Protein 3MC9 (pdb70)

Solvent-accessible surface area: 17184 Å² total; per-residue (Å²): 175,51,42,158,37,88,0,35,66,11,31,2,107,36,92,71,63,161,28,48,92,126,15,56,72,54,0,94,108,53,19,176,5,84,71,40,146,69,3,22,47,40,31,2,57,95,3,16,84,35,0,76,46,16,1,46,0,60,53,6,20,8,45,6,54,61,14,126,142,8,4,79,0,22,0,39,0,46,23,8,33,85,0,56,87,2,75,36,69,34,44,179,152,40,67,8,82,166,44,2,8,42,105,23,0,138,88,35,56,62,128,57,1,12,56,159,72,1,84,118,5,9,136,100,1,23,105,65,2,43,77,95,36,44,24,9,1,16,32,26,64,78,38,84,53,49,177,119,0,41,0,23,0,66,3,10,12,14,82,71,123,178,35,43,150,28,82,0,41,61,14,44,16,106,35,97,72,60,161,23,69,101,126,18,66,73,49,0,94,100,50,14,187,3,88,77,46,155,68,3,18,29,47,50,0,60,105,2,12,81,36,0,79,44,12,1,45,0,52,68,8,50,3,38,4,56,33,20,124,152,7,0,90,0,10,0,28,0,35,24,12,39,86,2,54,90,3,82,38,80,17,13,23,88,88,136,64,111,52,55,16,83,191,54,6,14,42,99,24,0,130,86,31,57,58,122,55,2,12,64,152,68,1,82,122,7,7,87,72,2,23,110,66,2,56,96,91,60,45,31,10,3,16,30,17,64,78,36,124,49,40,173,110,1,31,0,29,0,66,2,8,2,12,41,97,138

Sequence (326 aa):
TEPRVLVSEVLVRPQSGQLTPELETQVYNVIRTQPGRTTTRSQLQEDINAIFGTGFFSNVQASPEDTPLGVRVSFIVQPNPVLSKVEIQANPPSVLPQATADEIFRAQYGKILNLRDLQEGIKELTKRYQDQGYVLANVVGAPQVSENGVVTLQVAEGVVETEPRVLVSEVLVRPQSGQLTPELETQVYNVIRTQPGRTTTRSQLQEDINAIFGTGFFSNVQASPEDTPLGVRVSFIVQPNPVLSKVEIQANPGTNVPSVLPQATADEIFRAQYGKILNLRDLQEGIKELTKRYQDQGYVLANVVGAPQVSENGVVTLQVAEGVVE

Radius of gyration: 22.46 Å; Cα contacts (8 Å, |Δi|>4): 647; chains: 2; bounding box: 63×46×50 Å

Organism: Nostoc sp. (strain PCC 7120 / SAG 25.82 / UTEX 2576) (NCBI:txid103690)

Foldseek 3Di:
DFDKWAAAAEAEAEPDDHDDPVLVVQLVVFQPDDHGHIDGPVSQVNSQVRSVVQQFFPDWDWDWDQDPRIIYIYIYTHGAAAAAFEAEDAPCDDPDDRCLRCVLCVVSHPGRGGVVSVVVSVVVVQVVLVVVPQNPKDFDDDWDADNVNYTYTYMNRDDDD/DFDWWAAAAEAEAEPDDHDDPVLVVLLVVFQPDDHPGTAGPVSQVNSQVSSVVQQFFDDWDWDWDQDPRTIYIYIYTHGADAAAFEAEDEDPPDDPDDPDPPCLRCVLCVVSHRGGGGVVSVVVSVVVVQVRLVVVVQNPKDFDDDFDADNVNYTYTYIHRDDDD

InterPro domains:
  IPR000184 Bacterial surface antigen (D15) [PF01103] (493-833)
  IPR010827 POTRA domain, BamA/TamA-like [PF07244] (242-295)
  IPR010827 POTRA domain, BamA/TamA-like [PF07244] (405-466)
  IPR013686 Polypeptide-transport-associated, ShlB-type [PF08479] (315-378)
  IPR039910 Surface antigen D15-like [PTHR12815] (211-831)

CATH classification: 3.10.20.310 (+1 more: 3.10.20.310)

Nearest PDB structures (foldseek):
  3mc9-assembly3_A  TM=1.006E+00  e=7.873E-35  Nostoc sp. PCC 7120 = FACHB-418
  3mc9-assembly3_B  TM=9.901E-01  e=1.177E-32  Nostoc sp. PCC 7120 = FACHB-418
  3mc8-assembly1_A  TM=9.646E-01  e=6.665E-30  Nostoc sp. PCC 7120 = FACHB-418
  2x8x-assembly1_X  TM=8.377E-01  e=9.793E-21  Thermosynechococcus vestitus
  7tt1-assembly1_A  TM=5.287E-01  e=9.865E-06  Escherichia coli

Secondary structure (DSSP, 8-state):
----EEEEEEEEEESSS---HHHHHHHHHH----TTSEE-HHHHHHHHHHHHHTS-EEEEEEEEEEETTEEEEEEEEEEPPB--EEEEE-----SS-TTHHHHHHGGGTTSB--HHHHHHHHHHHHHHHHHTT-TT-EE-SS-EE-TTSEEEEEEE--EE-/-PPPEEEEEEEEEESSS---HHHHHHHHHH----TTSEE-HHHHHHHHHHHHHTS-EEEEEEEEEEETTEEEEEEEEEEPPBP-EEEEEESTTS----SS-TTHHHHHHGGGTTSB--HHHHHHHHHHHHHHHHHTT-TT-EE-SSPEE-TTSEEEEEEE--EE-

B-factor: mean 42.71, std 10.2, range [16.04, 80.96]

Structure (mmCIF, N/CA/C/O backbone):
data_3MC9
#
_entry.id   3MC9
#
_cell.length_a   108.366
_cell.length_b   108.366
_cell.length_c   60.238
_cell.angle_alpha   90.00
_cell.angle_beta   90.00
_cell.angle_gamma   120.00
#
_symmetry.space_group_name_H-M   'P 63'
#
loop_
_entity.id
_entity.type
_entity.pdbx_description
1 polymer 'Alr2269 protein'
2 water water
#
loop_
_atom_site.group_PDB
_atom_site.id
_atom_site.type_symbol
_atom_site.label_atom_id
_atom_site.label_alt_id
_atom_site.label_comp_id
_atom_site.label_asym_id
_atom_site.label_entity_id
_atom_site.label_seq_id
_atom_site.pdbx_PDB_ins_code
_atom_site.Cartn_x
_atom_site.Cartn_y
_atom_site.Cartn_z
_atom_site.occupancy
_atom_site.B_iso_or_equiv
_atom_site.auth_seq_id
_atom_site.auth_comp_id
_atom_site.auth_asym_id
_atom_site.auth_atom_id
_atom_site.pdbx_PDB_model_num
ATOM 1 N N . THR A 1 58 ? 42.970 27.464 11.177 1.00 62.02 217 THR A N 1
ATOM 2 C CA . THR A 1 58 ? 42.640 26.734 9.917 1.00 60.19 217 THR A CA 1
ATOM 3 C C . THR A 1 58 ? 43.852 25.938 9.398 1.00 57.92 217 THR A C 1
ATOM 4 O O . THR A 1 58 ? 44.925 25.954 10.008 1.00 58.65 217 THR A O 1
ATOM 8 N N . GLU A 1 59 ? 43.672 25.243 8.275 1.00 55.44 218 GLU A N 1
ATOM 9 C CA . GLU A 1 59 ? 44.686 24.308 7.758 1.00 53.06 218 GLU A CA 1
ATOM 10 C C . GLU A 1 59 ? 45.971 24.979 7.251 1.00 50.78 218 GLU A C 1
ATOM 11 O O . GLU A 1 59 ? 45.902 25.883 6.423 1.00 50.15 218 GLU A O 1
ATOM 17 N N . PRO A 1 60 ? 47.148 24.499 7.690 1.00 49.18 219 PRO A N 1
ATOM 18 C CA . PRO A 1 60 ? 48.365 25.106 7.146 1.00 47.74 219 PRO A CA 1
ATOM 19 C C . PRO A 1 60 ? 48.534 24.874 5.648 1.00 45.43 219 PRO A C 1
ATOM 20 O O . PRO A 1 60 ? 48.061 23.870 5.097 1.00 44.24 219 PRO A O 1
ATOM 24 N N . ARG A 1 61 ? 49.221 25.807 5.012 1.00 44.32 220 ARG A N 1
ATOM 25 C CA . ARG A 1 61 ? 49.455 25.772 3.582 1.00 42.88 220 ARG A CA 1
ATOM 26 C C . ARG A 1 61 ? 50.916 25.715 3.288 1.00 41.37 220 ARG A C 1
ATOM 27 O O . ARG A 1 61 ? 51.696 26.283 4.023 1.00 42.50 220 ARG A O 1
ATOM 35 N N . VAL A 1 62 ? 51.257 25.075 2.178 1.00 39.04 221 VAL A N 1
ATOM 36 C CA . VAL A 1 62 ? 52.612 25.021 1.695 1.00 37.84 221 VAL A CA 1
ATOM 37 C C . VAL A 1 62 ? 52.558 25.349 0.232 1.00 3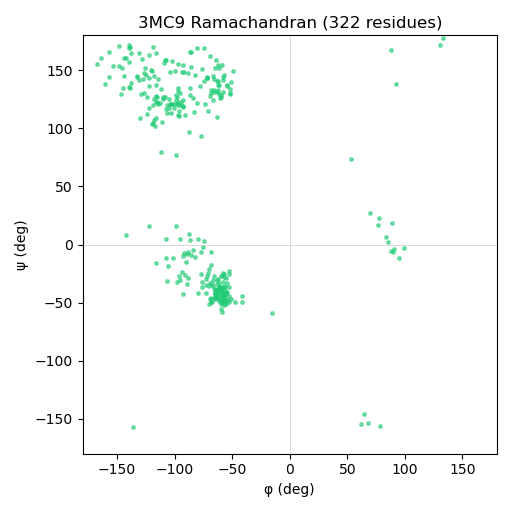5.98 221 VAL A C 1
ATOM 38 O O . VAL A 1 62 ? 51.625 24.956 -0.469 1.00 34.41 221 VAL A O 1
ATOM 42 N N . LEU A 1 63 ? 53.579 26.043 -0.240 1.00 35.09 222 LEU A N 1
ATOM 43 C CA . LEU A 1 63 ? 53.662 26.362 -1.649 1.00 34.71 222 LEU A CA 1
ATOM 44 C C . LEU A 1 63 ? 53.989 25.086 -2.374 1.00 33.89 222 LEU A C 1
ATOM 45 O O . LEU A 1 63 ? 54.715 24.241 -1.849 1.00 33.78 222 LEU A O 1
ATOM 50 N N . VAL A 1 64 ? 53.425 24.915 -3.561 1.00 33.39 223 VAL A N 1
ATOM 51 C CA . VAL A 1 64 ? 53.678 23.716 -4.334 1.00 32.43 223 VAL A CA 1
ATOM 52 C C . VAL A 1 64 ? 54.625 24.125 -5.443 1.00 33.42 223 VAL A C 1
ATOM 53 O O . VAL A 1 64 ? 54.330 25.068 -6.174 1.00 33.05 223 VAL A O 1
ATOM 57 N N . SER A 1 65 ? 55.767 23.437 -5.551 1.00 34.00 224 SER A N 1
ATOM 58 C CA . SER A 1 65 ? 56.742 23.735 -6.622 1.00 34.97 224 SER A CA 1
ATOM 59 C C . SER A 1 65 ? 56.495 22.970 -7.916 1.00 35.53 224 SER A C 1
ATOM 60 O O . SER A 1 65 ? 56.876 23.439 -9.000 1.00 35.35 224 SER A O 1
ATOM 63 N N . GLU A 1 66 ? 55.899 21.786 -7.795 1.00 35.57 225 GLU A N 1
ATOM 64 C CA . GLU A 1 66 ? 55.790 20.848 -8.921 1.00 36.57 225 GLU A CA 1
ATOM 65 C C . GLU A 1 66 ? 54.687 19.820 -8.690 1.00 35.46 225 GLU A C 1
ATOM 66 O O . GLU A 1 66 ? 54.511 19.331 -7.582 1.00 34.07 225 GLU A O 1
ATOM 72 N N . VAL A 1 67 ? 53.923 19.537 -9.741 1.00 35.83 226 VAL A N 1
ATOM 73 C CA . VAL A 1 67 ? 52.932 18.466 -9.707 1.00 35.86 226 VAL A CA 1
ATOM 74 C C . VAL A 1 67 ? 53.316 17.445 -10.742 1.00 37.24 226 VAL A C 1
ATOM 75 O O . VAL A 1 67 ? 53.510 17.782 -11.908 1.00 38.31 226 VAL A O 1
ATOM 79 N N . LEU A 1 68 ? 53.458 16.203 -10.305 1.00 38.40 227 LEU A N 1
ATOM 80 C CA . LEU A 1 68 ? 53.753 15.095 -11.206 1.00 40.21 227 LEU A CA 1
ATOM 81 C C . LEU A 1 68 ? 52.563 14.131 -11.148 1.00 40.36 227 LEU A C 1
ATOM 82 O O . LEU A 1 68 ? 52.008 13.870 -10.074 1.00 39.72 227 LEU A O 1
ATOM 87 N N . VAL A 1 69 ? 52.146 13.638 -12.307 1.00 41.50 228 VAL A N 1
ATOM 88 C CA . VAL A 1 69 ? 51.103 12.617 -12.381 1.00 42.03 228 VAL A CA 1
ATOM 89 C C . VAL A 1 69 ? 51.783 11.365 -12.891 1.00 43.67 228 VAL A C 1
ATOM 90 O O . VAL A 1 69 ? 52.374 11.400 -13.960 1.00 44.63 228 VAL A O 1
ATOM 94 N N . ARG A 1 70 ? 51.728 10.277 -12.125 1.00 45.03 229 ARG A N 1
ATOM 95 C CA . ARG A 1 70 ? 52.500 9.069 -12.445 1.00 47.12 229 ARG A CA 1
ATOM 96 C C . ARG A 1 70 ? 51.653 7.801 -12.358 1.00 47.42 229 ARG A C 1
ATOM 97 O O . ARG A 1 70 ? 50.799 7.699 -11.492 1.00 46.22 229 ARG A O 1
ATOM 105 N N . PRO A 1 71 ? 51.921 6.817 -13.238 1.00 49.05 230 PRO A N 1
ATOM 106 C CA . PRO A 1 71 ? 51.288 5.517 -13.095 1.00 50.04 230 PRO A CA 1
ATOM 107 C C . PRO A 1 71 ? 51.893 4.801 -11.901 1.00 50.48 230 PRO A C 1
ATOM 108 O O . PRO A 1 71 ? 53.080 4.935 -11.648 1.00 51.59 230 PRO A O 1
ATOM 112 N N . GLN A 1 72 ? 51.087 4.064 -11.163 1.00 50.68 231 GLN A N 1
ATOM 113 C CA . GLN A 1 72 ? 51.606 3.224 -10.093 1.00 51.78 231 GLN A CA 1
ATOM 114 C C . GLN A 1 72 ? 52.407 2.047 -10.670 1.00 53.23 231 GLN A C 1
ATOM 115 O O . GLN A 1 72 ? 53.374 1.593 -10.065 1.00 53.84 231 GLN A O 1
ATOM 121 N N . SER A 1 73 ? 51.977 1.561 -11.834 1.00 53.49 232 SER A N 1
ATOM 122 C CA . SER A 1 73 ? 52.710 0.560 -12.605 1.00 54.97 232 SER A CA 1
ATOM 123 C C . SER A 1 73 ? 52.278 0.648 -14.069 1.00 55.24 232 SER A C 1
ATOM 124 O O . SER A 1 73 ? 51.255 1.269 -14.390 1.00 54.01 232 SER A O 1
ATOM 127 N N . GLY A 1 74 ? 53.046 0.019 -14.949 1.00 56.73 233 GLY A N 1
ATOM 128 C CA . GLY A 1 74 ? 52.825 0.145 -16.383 1.00 57.58 233 GLY A CA 1
ATOM 129 C C . GLY A 1 74 ? 53.149 1.552 -16.861 1.00 57.35 233 GLY A C 1
ATOM 130 O O . GLY A 1 74 ? 53.972 2.249 -16.262 1.00 56.64 233 GLY A O 1
ATOM 131 N N . GLN A 1 75 ? 52.511 1.956 -17.955 1.00 57.86 234 GLN A N 1
ATOM 132 C CA . GLN A 1 75 ? 52.631 3.314 -18.472 1.00 58.19 234 GLN A CA 1
ATOM 133 C C . GLN A 1 75 ? 51.352 4.080 -18.256 1.00 56.71 234 GLN A C 1
ATOM 134 O O . GLN A 1 75 ? 50.278 3.497 -18.154 1.00 56.20 234 GLN A O 1
ATOM 140 N N . LEU A 1 76 ? 51.483 5.398 -18.211 1.00 56.35 235 LEU A N 1
ATOM 141 C CA . LEU A 1 76 ? 50.337 6.276 -18.152 1.00 55.43 235 LEU A CA 1
ATOM 142 C C . LEU A 1 76 ? 50.154 6.905 -19.519 1.00 56.47 235 LEU A C 1
ATOM 143 O O . LEU A 1 76 ? 51.030 7.615 -20.011 1.00 57.11 235 LEU A O 1
ATOM 148 N N . THR A 1 77 ? 49.018 6.616 -20.133 1.00 56.62 236 THR A N 1
ATOM 149 C CA . THR A 1 77 ? 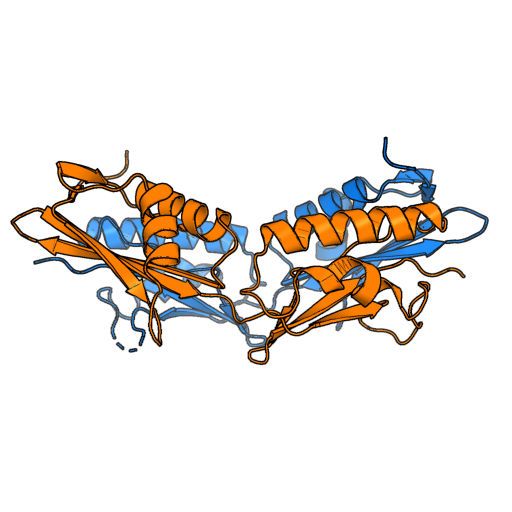48.621 7.271 -21.369 1.00 57.67 236 THR A CA 1
ATOM 150 C C . THR A 1 77 ? 48.552 8.793 -21.158 1.00 56.73 236 THR A C 1
ATOM 151 O O . THR A 1 77 ? 48.194 9.257 -20.079 1.00 55.21 236 THR A O 1
ATOM 155 N N . PRO A 1 78 ? 48.929 9.574 -22.178 1.00 57.86 237 PRO A N 1
ATOM 156 C CA . PRO A 1 78 ? 48.768 11.028 -22.079 1.00 57.32 237 PRO A CA 1
ATOM 157 C C . PRO A 1 78 ? 47.308 11.457 -21.936 1.00 56.28 237 PRO A C 1
ATOM 158 O O . PRO A 1 78 ? 47.032 12.492 -21.322 1.00 55.22 237 PRO A O 1
ATOM 162 N N . GLU A 1 79 ? 46.394 10.670 -22.499 1.00 56.15 238 GLU A N 1
ATOM 163 C CA . GLU A 1 79 ? 44.969 10.939 -22.371 1.00 55.67 238 GLU A CA 1
ATOM 164 C C . GLU A 1 79 ? 44.525 10.791 -20.913 1.00 53.50 238 GLU A C 1
ATOM 165 O O . GLU A 1 79 ? 43.704 11.576 -20.435 1.00 52.80 238 GLU A O 1
ATOM 171 N N . LEU A 1 80 ? 45.072 9.803 -20.206 1.00 52.12 239 LEU A N 1
ATOM 172 C CA . LEU A 1 80 ? 44.721 9.612 -18.795 1.00 50.54 239 LEU A CA 1
ATOM 173 C C . LEU A 1 80 ? 45.401 10.646 -17.895 1.00 49.80 239 LEU A C 1
ATOM 174 O O . LEU A 1 80 ? 44.809 11.116 -16.915 1.00 48.54 239 LEU A O 1
ATOM 179 N N . GLU A 1 81 ? 46.639 11.003 -18.228 1.00 49.85 240 GLU A N 1
ATOM 180 C CA . GLU A 1 81 ? 47.352 12.050 -17.500 1.00 49.32 240 GLU A CA 1
ATOM 181 C C . GLU A 1 81 ? 46.552 13.364 -17.543 1.00 48.56 240 GLU A C 1
ATOM 182 O O . GLU A 1 81 ? 46.396 14.060 -16.532 1.00 47.55 240 GLU A O 1
ATOM 188 N N . THR A 1 82 ? 46.048 13.677 -18.731 1.00 48.60 241 THR A N 1
ATOM 189 C CA . THR A 1 82 ? 45.208 14.843 -18.955 1.00 48.53 241 THR A CA 1
ATOM 190 C C . THR A 1 82 ? 43.953 14.802 -18.096 1.00 47.21 241 THR A C 1
ATOM 191 O O . THR A 1 82 ? 43.530 15.821 -17.561 1.00 46.95 241 THR A O 1
ATOM 195 N N . GLN A 1 83 ? 43.355 13.624 -17.985 1.00 46.69 242 GLN A N 1
ATOM 196 C CA . GLN A 1 83 ? 42.183 13.424 -17.125 1.00 45.74 242 GLN A CA 1
ATOM 197 C C . GLN A 1 83 ? 42.489 13.862 -15.701 1.00 44.00 242 GLN A C 1
ATOM 198 O O . GLN A 1 83 ? 41.698 14.559 -15.085 1.00 44.50 242 GLN A O 1
ATOM 204 N N . VAL A 1 84 ? 43.632 13.427 -15.180 1.00 42.58 243 VAL A N 1
ATOM 205 C CA . VAL A 1 84 ? 44.069 13.832 -13.839 1.00 41.20 243 VAL A CA 1
ATOM 206 C C . VAL A 1 84 ? 44.238 15.360 -13.751 1.00 40.93 243 VAL A C 1
ATOM 207 O O . VAL A 1 84 ? 43.671 16.000 -12.858 1.00 40.78 243 VAL A O 1
ATOM 211 N N . TYR A 1 85 ? 44.977 15.944 -14.692 1.00 41.17 244 TYR A N 1
ATOM 212 C CA . TYR A 1 85 ? 45.263 17.391 -14.658 1.00 41.02 244 TYR A CA 1
ATOM 213 C C . TYR A 1 85 ? 43.978 18.217 -14.738 1.00 40.94 244 TYR A C 1
ATOM 214 O O . TYR A 1 85 ? 43.858 19.232 -14.066 1.00 40.35 244 TYR A O 1
ATOM 223 N N . ASN A 1 86 ? 43.007 17.738 -15.518 1.00 41.08 245 ASN A N 1
ATOM 224 C CA . ASN A 1 86 ? 41.691 18.375 -15.632 1.00 41.13 245 ASN A CA 1
ATOM 225 C C . ASN A 1 86 ? 40.896 18.558 -14.335 1.00 39.83 245 ASN A C 1
ATOM 226 O O . ASN A 1 86 ? 40.051 19.439 -14.264 1.00 40.04 245 ASN A O 1
ATOM 231 N N . VAL A 1 87 ? 41.106 17.709 -13.337 1.00 38.30 246 VAL A N 1
ATOM 232 C CA . VAL A 1 87 ?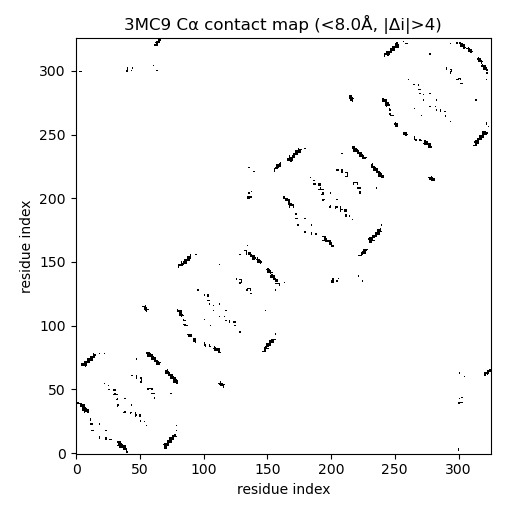 40.219 17.719 -12.163 1.00 37.39 246 VAL A CA 1
ATOM 233 C C . VAL A 1 87 ? 40.880 18.108 -10.848 1.00 36.66 246 VAL A C 1
ATOM 234 O O . VAL A 1 87 ? 40.181 18.410 -9.873 1.00 37.02 246 VAL A O 1
ATOM 238 N N . ILE A 1 88 ? 42.215 18.090 -10.807 1.00 35.33 247 ILE A N 1
ATOM 239 C CA . ILE A 1 88 ? 42.938 18.517 -9.619 1.00 34.30 247 ILE A CA 1
ATOM 240 C C . ILE A 1 88 ? 43.061 20.035 -9.610 1.00 35.22 247 ILE A C 1
ATOM 241 O O . ILE A 1 88 ? 43.129 20.673 -10.662 1.00 35.54 247 ILE A O 1
ATOM 246 N N . ARG A 1 89 ? 43.033 20.622 -8.423 1.00 35.74 248 ARG A N 1
ATOM 247 C CA . ARG A 1 89 ? 43.299 22.044 -8.274 1.00 36.90 248 ARG A CA 1
ATOM 248 C C . ARG A 1 89 ? 44.742 22.280 -7.865 1.00 35.90 248 ARG A C 1
ATOM 249 O O . ARG A 1 89 ? 45.307 23.307 -8.192 1.00 36.06 248 ARG A O 1
ATOM 257 N N . THR A 1 90 ? 45.331 21.361 -7.105 1.00 34.78 249 THR A N 1
ATOM 258 C CA . THR A 1 90 ? 46.732 21.520 -6.703 1.00 34.28 249 THR A CA 1
ATOM 259 C C . THR A 1 90 ? 47.612 21.781 -7.933 1.00 34.88 249 THR A C 1
ATOM 260 O O . THR A 1 90 ? 47.505 21.102 -8.958 1.00 34.26 249 THR A O 1
ATOM 264 N N . GLN A 1 91 ? 48.451 22.809 -7.858 1.00 35.82 250 GLN A N 1
ATOM 265 C CA . GLN A 1 91 ? 49.183 23.239 -9.051 1.00 36.63 250 GLN A CA 1
ATOM 266 C C . GLN A 1 91 ? 50.479 23.929 -8.670 1.00 36.73 250 GLN A C 1
ATOM 267 O O . GLN A 1 91 ? 50.595 24.469 -7.567 1.00 35.48 250 GLN A O 1
ATOM 273 N N . PRO A 1 92 ? 51.474 23.884 -9.581 1.00 37.25 251 PRO A N 1
ATOM 274 C CA . PRO A 1 92 ? 52.749 24.511 -9.308 1.00 37.64 251 PRO A CA 1
ATOM 275 C C . PRO A 1 92 ? 52.558 26.009 -9.101 1.00 38.61 251 PRO A C 1
ATOM 276 O O . PRO A 1 92 ? 51.786 26.642 -9.823 1.00 39.43 251 PRO A O 1
ATOM 280 N N . GLY A 1 93 ? 53.231 26.563 -8.103 1.00 38.34 252 GLY A N 1
ATOM 281 C CA . GLY A 1 93 ? 53.190 28.008 -7.884 1.00 39.03 252 GLY A CA 1
ATOM 282 C C . GLY A 1 93 ? 51.910 28.511 -7.228 1.00 38.96 252 GLY A C 1
ATOM 283 O O . GLY A 1 93 ? 51.619 29.706 -7.288 1.00 39.49 252 GLY A O 1
ATOM 284 N N . ARG A 1 94 ? 51.146 27.599 -6.619 1.00 37.58 253 ARG A N 1
ATOM 285 C CA . ARG A 1 94 ? 50.058 27.952 -5.716 1.00 37.17 253 ARG A CA 1
ATOM 286 C C . ARG A 1 94 ? 50.245 27.114 -4.461 1.00 36.35 253 ARG A C 1
ATOM 287 O O . ARG A 1 94 ? 51.003 26.140 -4.472 1.00 36.10 253 ARG A O 1
ATOM 295 N N . THR A 1 95 ? 49.565 27.471 -3.380 1.00 35.55 254 THR A N 1
ATOM 296 C CA . THR A 1 95 ? 49.621 26.656 -2.182 1.00 34.33 254 THR A CA 1
ATOM 297 C C . THR A 1 95 ? 48.676 25.463 -2.299 1.00 34.06 254 THR A C 1
ATOM 298 O O . THR A 1 95 ? 47.864 25.353 -3.231 1.00 32.90 254 THR A O 1
ATOM 302 N N . THR A 1 96 ? 48.819 24.545 -1.354 1.00 33.72 255 THR A N 1
ATOM 303 C CA . THR A 1 96 ? 47.859 23.476 -1.206 1.00 33.49 255 THR A CA 1
ATOM 304 C C . THR A 1 96 ? 47.813 23.142 0.254 1.00 34.10 255 THR A C 1
ATOM 305 O O . THR A 1 96 ? 48.616 23.639 1.045 1.00 33.98 255 THR A O 1
ATOM 309 N N . THR A 1 97 ? 46.846 22.305 0.593 1.00 34.62 256 THR A N 1
ATOM 310 C CA . THR A 1 97 ? 46.582 21.915 1.960 1.00 35.53 256 THR A CA 1
ATOM 311 C C . THR A 1 97 ? 46.285 20.431 1.915 1.00 36.04 256 THR A C 1
ATOM 312 O O . THR A 1 97 ? 46.099 19.840 0.842 1.00 35.11 256 THR A O 1
ATOM 316 N N . ARG A 1 98 ? 46.223 19.861 3.102 1.00 37.29 257 ARG A N 1
ATOM 317 C CA . ARG A 1 98 ? 45.937 18.464 3.313 1.00 38.74 257 ARG A CA 1
ATOM 318 C C . ARG A 1 98 ? 44.596 18.099 2.677 1.00 38.06 257 ARG A C 1
ATOM 319 O O . ARG A 1 98 ? 44.504 17.165 1.871 1.00 37.48 257 ARG A O 1
ATOM 327 N N . SER A 1 99 ? 43.576 18.872 3.020 1.00 37.82 258 SER A N 1
ATOM 328 C CA . SER A 1 99 ? 42.233 18.649 2.528 1.00 38.01 258 SER A CA 1
ATOM 329 C C . SER A 1 99 ? 42.136 18.832 1.033 1.00 36.51 258 SER A C 1
ATOM 330 O O . SER A 1 99 ? 41.414 18.093 0.361 1.00 35.50 258 SER A O 1
ATOM 333 N N . GLN A 1 100 ? 42.839 19.831 0.512 1.00 35.73 259 GLN A N 1
ATOM 334 C CA . GLN A 1 100 ? 42.810 20.076 -0.909 1.00 35.08 259 GLN A CA 1
ATOM 335 C C . GLN A 1 100 ? 43.395 18.877 -1.639 1.00 34.67 259 GLN A C 1
ATOM 336 O O . GLN A 1 100 ? 42.893 18.490 -2.684 1.00 34.29 259 GLN A O 1
ATOM 342 N N . LEU A 1 101 ? 44.458 18.292 -1.084 1.00 34.76 260 LEU A N 1
ATOM 343 C CA . LEU A 1 101 ? 45.009 17.061 -1.633 1.00 34.51 260 LEU A CA 1
ATOM 344 C C . LEU A 1 101 ? 43.967 15.935 -1.576 1.00 34.65 260 LEU A C 1
ATOM 345 O O . LEU A 1 101 ? 43.751 15.249 -2.574 1.00 33.90 260 LEU A O 1
ATOM 350 N N . GLN A 1 102 ? 43.322 15.736 -0.435 1.00 35.02 261 GLN A N 1
ATOM 351 C CA . GLN A 1 102 ? 42.312 14.690 -0.376 1.00 36.13 261 GLN A CA 1
ATOM 352 C C . GLN A 1 102 ? 41.220 14.915 -1.433 1.00 36.05 261 GLN A C 1
ATOM 353 O O . GLN A 1 102 ? 40.852 14.006 -2.153 1.00 36.44 261 GLN A O 1
ATOM 359 N N . GLU A 1 103 ? 40.720 16.138 -1.509 1.00 36.06 262 GLU A N 1
ATOM 360 C CA . GLU A 1 103 ? 39.708 16.525 -2.480 1.00 36.36 262 GLU A CA 1
ATOM 361 C C . GLU A 1 103 ? 40.161 16.285 -3.941 1.00 35.13 262 GLU A C 1
ATOM 362 O O . GLU A 1 103 ? 39.365 15.868 -4.789 1.00 35.07 262 GLU A O 1
ATOM 368 N N . ASP A 1 104 ? 41.432 16.544 -4.233 1.00 34.07 263 ASP A N 1
ATOM 369 C CA . ASP A 1 104 ? 41.978 16.252 -5.555 1.00 33.69 263 ASP A CA 1
ATOM 370 C C . ASP A 1 104 ? 41.978 14.725 -5.823 1.00 33.45 263 ASP A C 1
ATOM 371 O O . ASP A 1 104 ? 41.662 14.283 -6.933 1.00 33.11 263 ASP A O 1
AT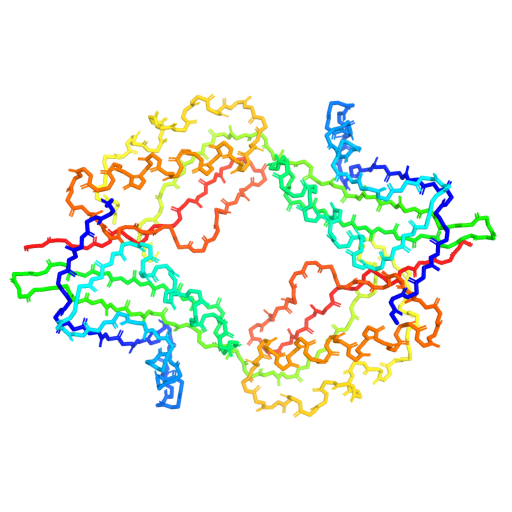OM 376 N N . ILE A 1 105 ? 42.382 13.945 -4.816 1.00 32.92 264 ILE A N 1
ATOM 377 C CA . ILE A 1 105 ? 42.332 12.487 -4.884 1.00 33.09 264 ILE A CA 1
ATOM 378 C C . ILE A 1 105 ? 40.896 12.014 -5.212 1.00 33.26 264 ILE A C 1
ATOM 379 O O . ILE A 1 105 ? 40.715 11.250 -6.169 1.00 33.17 264 ILE A O 1
ATOM 384 N N . ASN A 1 106 ? 39.904 12.505 -4.459 1.00 33.02 265 ASN A N 1
ATOM 385 C CA . ASN A 1 106 ? 38.475 12.202 -4.709 1.00 33.66 265 ASN A CA 1
ATOM 386 C C . ASN A 1 106 ? 38.023 12.549 -6.127 1.00 33.25 265 ASN A C 1
ATOM 387 O O . ASN A 1 106 ? 37.282 11.797 -6.751 1.00 33.57 265 ASN A O 1
ATOM 392 N N . ALA A 1 107 ? 38.492 13.681 -6.629 1.00 32.87 266 ALA A N 1
ATOM 393 C CA . ALA A 1 107 ? 38.138 14.125 -7.974 1.00 32.89 266 ALA A CA 1
ATOM 394 C C . ALA A 1 107 ? 38.794 13.226 -9.020 1.00 32.44 266 ALA A C 1
ATOM 395 O O . ALA A 1 107 ? 38.200 12.925 -10.038 1.00 32.96 266 ALA A O 1
ATOM 397 N N . ILE A 1 108 ? 39.995 12.751 -8.757 1.00 32.66 267 ILE A N 1
ATOM 398 C CA . ILE A 1 108 ? 40.623 11.807 -9.676 1.00 33.33 267 ILE A CA 1
ATOM 399 C C . ILE A 1 108 ? 39.786 10.507 -9.738 1.00 34.17 267 ILE A C 1
ATOM 400 O O . ILE A 1 108 ? 39.496 9.991 -10.826 1.00 35.01 267 ILE A O 1
ATOM 405 N N . PHE A 1 109 ? 39.374 10.000 -8.582 1.00 34.29 268 PHE A N 1
ATOM 406 C CA . PHE A 1 109 ? 38.529 8.816 -8.545 1.00 35.27 268 PHE A CA 1
ATOM 407 C C . PHE A 1 109 ? 37.234 9.093 -9.280 1.00 35.09 268 PHE A C 1
ATOM 408 O O . PHE A 1 109 ? 36.726 8.225 -9.992 1.00 34.86 268 PHE A O 1
ATOM 416 N N . GLY A 1 110 ? 36.715 10.309 -9.081 1.00 34.68 269 GLY A N 1
ATOM 417 C CA . GLY A 1 110 ? 35.473 10.757 -9.684 1.00 34.98 269 GLY A CA 1
ATOM 418 C C . GLY A 1 110 ? 35.448 10.617 -11.184 1.00 34.96 269 GLY A C 1
ATOM 419 O O . GLY A 1 110 ? 34.415 10.353 -11.745 1.00 35.79 269 GLY A O 1
ATOM 420 N N . THR A 1 111 ? 36.587 10.786 -11.843 1.00 35.07 270 THR A N 1
ATOM 421 C CA . THR A 1 111 ? 36.651 10.567 -13.289 1.00 35.60 270 THR A CA 1
ATOM 422 C C . THR A 1 111 ? 36.250 9.135 -13.668 1.00 36.35 270 THR A C 1
ATOM 423 O O . THR A 1 111 ? 35.824 8.897 -14.782 1.00 37.04 270 THR A O 1
ATOM 427 N N . GLY A 1 112 ? 36.432 8.188 -12.750 1.00 36.14 271 GLY A N 1
ATOM 428 C CA . GLY A 1 112 ? 36.022 6.814 -12.987 1.00 37.34 271 GLY A CA 1
ATOM 429 C C . GLY A 1 112 ? 37.039 5.912 -13.666 1.00 37.58 271 GLY A C 1
ATOM 430 O O . GLY A 1 112 ? 36.793 4.719 -13.792 1.00 37.75 271 GLY A O 1
ATOM 431 N N . PHE A 1 113 ? 38.176 6.452 -14.105 1.00 37.19 272 PHE A N 1
ATOM 432 C CA . PHE A 1 113 ? 39.136 5.631 -14.848 1.00 37.81 272 PHE A CA 1
ATOM 433 C C . PHE A 1 113 ? 40.162 4.877 -13.991 1.00 38.31 272 PHE A C 1
ATOM 434 O O . PHE A 1 113 ? 40.905 4.052 -14.533 1.00 39.75 272 PHE A O 1
ATOM 442 N N . PHE A 1 114 ? 40.197 5.113 -12.679 1.00 38.16 273 PHE A N 1
ATOM 443 C CA . PHE A 1 114 ? 41.273 4.569 -11.834 1.00 38.52 273 PHE A CA 1
ATOM 444 C C . PHE A 1 114 ? 40.813 3.703 -10.690 1.00 38.99 273 PHE A C 1
ATOM 445 O O . PHE A 1 114 ? 39.801 3.993 -10.060 1.00 38.86 273 PHE A O 1
ATOM 453 N N . SER A 1 115 ? 41.590 2.660 -10.397 1.00 40.18 274 SER A N 1
ATOM 454 C CA . SER A 1 115 ? 41.300 1.753 -9.288 1.00 41.47 274 SER A CA 1
ATOM 455 C C . SER A 1 115 ? 41.988 2.219 -7.996 1.00 41.99 274 SER A C 1
ATOM 456 O O . SER A 1 115 ? 41.526 1.930 -6.894 1.00 42.17 274 SER A O 1
ATOM 459 N N . ASN A 1 116 ? 43.092 2.947 -8.135 1.00 42.45 275 ASN A N 1
ATOM 460 C CA . ASN A 1 116 ? 43.787 3.505 -6.977 1.00 43.01 275 ASN A CA 1
ATOM 461 C C . ASN A 1 116 ? 44.377 4.875 -7.291 1.00 41.88 275 ASN A C 1
ATOM 462 O O . ASN A 1 116 ? 44.820 5.133 -8.409 1.00 41.79 275 ASN A O 1
ATOM 467 N N . VAL A 1 117 ? 44.359 5.741 -6.283 1.00 41.50 276 VAL A N 1
ATOM 468 C CA . VAL A 1 117 ? 44.856 7.098 -6.374 1.00 40.58 276 VAL A CA 1
ATOM 469 C C . VAL A 1 117 ? 45.441 7.506 -5.025 1.00 41.27 276 VAL A C 1
ATOM 470 O O . VAL A 1 117 ? 44.799 7.330 -3.986 1.00 41.10 276 VAL A O 1
ATOM 474 N N . GLN A 1 118 ? 46.659 8.035 -5.040 1.00 41.31 277 GLN A N 1
ATOM 475 C CA . GLN A 1 118 ? 47.219 8.648 -3.848 1.00 42.10 277 GLN A CA 1
ATOM 476 C C . GLN A 1 118 ? 48.036 9.885 -4.187 1.00 40.96 277 GLN A C 1
ATOM 477 O O . GLN A 1 118 ? 48.470 10.062 -5.321 1.00 40.74 277 GLN A O 1
ATOM 483 N N . ALA A 1 119 ? 48.236 10.725 -3.182 1.00 40.83 278 ALA A N 1
ATOM 484 C CA . ALA A 1 119 ? 49.109 11.882 -3.282 1.00 40.66 278 ALA A CA 1
ATOM 485 C C . ALA A 1 119 ? 50.344 11.631 -2.428 1.00 41.47 278 ALA A C 1
ATOM 486 O O . ALA A 1 119 ? 50.240 11.302 -1.229 1.00 42.17 278 ALA A O 1
ATOM 488 N N . SER A 1 120 ? 51.507 11.782 -3.057 1.00 40.93 279 SER A N 1
ATOM 489 C CA . SER A 1 120 ? 52.794 11.655 -2.387 1.00 41.48 279 SER A CA 1
ATOM 490 C C . SER A 1 120 ? 53.531 13.021 -2.437 1.00 40.76 279 SER A C 1
ATOM 491 O O . SER A 1 120 ? 53.945 13.452 -3.506 1.00 40.26 279 SER A O 1
ATOM 494 N N . PRO A 1 121 ? 53.653 13.716 -1.293 1.00 40.68 280 PRO A N 1
ATOM 495 C CA . PRO A 1 121 ? 54.346 15.012 -1.246 1.00 41.06 280 PRO A CA 1
ATOM 496 C C . PRO A 1 121 ? 55.820 14.964 -0.798 1.00 42.00 280 PRO A C 1
ATOM 497 O O . PRO A 1 121 ? 56.155 14.310 0.196 1.00 42.63 280 PRO A O 1
ATOM 501 N N . GLU A 1 122 ? 56.674 15.687 -1.524 1.00 41.87 281 GLU A N 1
ATOM 502 C CA . GLU A 1 122 ? 58.115 15.738 -1.228 1.00 42.91 281 GLU A CA 1
ATOM 503 C C . GLU A 1 122 ? 58.497 17.199 -1.034 1.00 41.98 281 GLU A C 1
ATOM 504 O O . GLU A 1 122 ? 58.426 18.015 -1.969 1.00 41.23 281 GLU A O 1
ATOM 510 N N . ASP A 1 123 ? 58.858 17.544 0.196 1.00 41.47 282 ASP A N 1
ATOM 511 C CA . ASP A 1 123 ? 59.209 18.916 0.513 1.00 41.24 282 ASP A CA 1
ATOM 512 C C . ASP A 1 123 ? 60.587 19.242 -0.058 1.00 40.33 282 ASP A C 1
ATOM 513 O O . ASP A 1 123 ? 61.506 18.402 -0.044 1.00 41.83 282 ASP A O 1
ATOM 518 N N . THR A 1 124 ? 60.723 20.449 -0.580 1.00 37.99 283 THR A N 1
ATOM 519 C CA . THR A 1 124 ? 62.022 20.980 -0.986 1.00 37.04 283 THR A CA 1
ATOM 520 C C . THR A 1 124 ? 62.110 22.447 -0.549 1.00 35.93 283 THR A C 1
ATOM 521 O O . THR A 1 124 ? 61.103 23.057 -0.246 1.00 34.85 283 THR A O 1
ATOM 525 N N . PRO A 1 125 ? 63.319 23.027 -0.537 1.00 36.03 284 PRO A N 1
ATOM 526 C CA . PRO A 1 125 ? 63.459 24.461 -0.266 1.00 35.91 284 PRO A CA 1
ATOM 527 C C . PRO A 1 125 ? 62.592 25.375 -1.144 1.00 35.26 284 PRO A C 1
ATOM 528 O O . PRO A 1 125 ? 62.269 26.489 -0.719 1.00 35.37 284 PRO A O 1
ATOM 532 N N . LEU A 1 126 ? 62.235 24.905 -2.341 1.00 34.84 285 LEU A N 1
ATOM 533 C CA . LEU A 1 126 ? 61.480 25.684 -3.324 1.00 35.18 285 LEU A CA 1
ATOM 534 C C . LEU A 1 126 ? 59.966 25.509 -3.243 1.00 34.56 285 LEU A C 1
ATOM 535 O O . LEU A 1 126 ? 59.229 26.216 -3.948 1.00 34.33 285 LEU A O 1
ATOM 540 N N . GLY A 1 127 ? 59.507 24.573 -2.411 1.00 33.79 286 GLY A N 1
ATOM 541 C CA . GLY A 1 127 ? 58.105 24.170 -2.401 1.00 33.16 286 GLY A CA 1
ATOM 542 C C . GLY A 1 127 ? 57.934 22.654 -2.468 1.00 33.47 286 GLY A C 1
ATOM 543 O O . GLY A 1 127 ? 58.898 21.900 -2.671 1.00 32.90 286 GLY A O 1
ATOM 544 N N . VAL A 1 128 ? 56.698 22.191 -2.300 1.00 33.53 287 VAL A N 1
ATOM 545 C CA . VAL A 1 128 ? 56.466 20.758 -2.291 1.00 33.34 287 VAL A CA 1
ATOM 546 C C . VAL A 1 128 ? 56.258 20.240 -3.712 1.00 33.55 287 VAL A C 1
ATOM 547 O O . VAL A 1 128 ? 55.532 20.858 -4.509 1.00 32.41 287 VAL A O 1
ATOM 551 N N . ARG A 1 129 ? 56.916 19.116 -4.017 1.00 34.26 288 ARG A N 1
ATOM 552 C CA . ARG A 1 129 ? 56.666 18.392 -5.246 1.00 35.59 288 ARG A CA 1
ATOM 553 C C . ARG A 1 129 ? 55.588 17.359 -4.955 1.00 34.94 288 ARG A C 1
ATOM 554 O O . ARG A 1 129 ? 55.804 16.424 -4.188 1.00 35.79 288 ARG A O 1
ATOM 562 N N . VAL A 1 130 ? 54.407 17.554 -5.527 1.00 34.54 289 VAL A N 1
ATOM 563 C CA . VAL A 1 130 ? 53.264 16.671 -5.234 1.00 33.72 289 VAL A CA 1
ATOM 564 C C . VAL A 1 130 ? 53.121 15.666 -6.369 1.00 34.02 289 VAL A C 1
ATOM 565 O O . VAL A 1 130 ? 52.912 16.047 -7.523 1.00 33.75 289 VAL A O 1
ATOM 569 N N . SER A 1 131 ? 53.272 14.386 -6.034 1.00 34.51 290 SER A N 1
ATOM 570 C CA . SER A 1 131 ? 53.064 13.308 -6.987 1.00 34.79 290 SER A CA 1
ATOM 571 C C . SER A 1 131 ? 51.696 12.663 -6.788 1.00 34.38 290 SER A C 1
ATOM 572 O O . SER A 1 131 ? 51.366 12.190 -5.699 1.00 34.63 290 SER A O 1
ATOM 575 N N . PHE A 1 132 ? 50.886 12.688 -7.836 1.00 34.31 291 PHE A N 1
ATOM 576 C CA . PHE A 1 132 ? 49.631 11.953 -7.851 1.00 34.13 291 PHE A CA 1
ATOM 577 C C . PHE A 1 132 ? 49.950 10.653 -8.547 1.00 35.01 291 PHE A C 1
ATOM 578 O O . PHE A 1 132 ? 50.322 10.649 -9.727 1.00 35.96 291 PHE A O 1
ATOM 586 N N . ILE A 1 133 ? 49.852 9.558 -7.802 1.00 35.82 292 ILE A N 1
ATOM 587 C CA . ILE A 1 133 ? 50.175 8.243 -8.328 1.00 36.74 292 ILE A CA 1
ATOM 588 C C . ILE A 1 133 ? 48.869 7.507 -8.534 1.00 37.42 292 ILE A C 1
ATOM 589 O O . ILE A 1 133 ? 48.086 7.315 -7.606 1.00 37.20 292 ILE A O 1
ATOM 594 N N . VAL A 1 134 ? 48.616 7.126 -9.778 1.00 38.63 293 VAL A N 1
ATOM 595 C CA . VAL A 1 134 ? 47.321 6.604 -10.154 1.00 38.97 293 VAL A CA 1
ATOM 596 C C . VAL A 1 134 ? 47.499 5.257 -10.846 1.00 40.62 293 VAL A C 1
ATOM 597 O O . VAL A 1 134 ? 48.505 5.022 -11.512 1.00 41.61 293 VAL A O 1
ATOM 601 N N . GLN A 1 135 ? 46.522 4.379 -10.664 1.00 41.03 294 GLN A N 1
ATOM 602 C CA . GLN A 1 135 ? 46.526 3.055 -11.271 1.00 42.18 294 GLN A CA 1
ATOM 603 C C . GLN A 1 135 ? 45.314 2.990 -12.167 1.00 41.89 294 GLN A C 1
ATOM 604 O O . GLN A 1 135 ? 44.188 2.909 -11.678 1.00 41.85 294 GLN A O 1
ATOM 610 N N . PRO A 1 136 ? 45.527 3.080 -13.490 1.00 42.20 295 PRO A N 1
ATOM 611 C CA . PRO A 1 136 ? 44.391 2.993 -14.396 1.00 42.09 295 PRO A CA 1
ATOM 612 C C . PRO A 1 136 ? 43.613 1.692 -14.215 1.00 42.29 295 PRO A C 1
ATOM 613 O O . PRO A 1 136 ? 44.195 0.652 -13.903 1.00 42.55 295 PRO A O 1
ATOM 617 N N . ASN A 1 137 ? 42.299 1.763 -14.401 1.00 41.85 296 ASN A N 1
ATOM 618 C CA . ASN A 1 137 ? 41.460 0.558 -14.391 1.00 42.13 296 ASN A CA 1
ATOM 619 C C . ASN A 1 137 ? 41.907 -0.374 -15.513 1.00 43.55 296 ASN A C 1
ATOM 620 O O . ASN A 1 137 ? 42.423 0.092 -16.533 1.00 44.18 296 ASN A O 1
ATOM 625 N N . PRO A 1 138 ? 41.700 -1.685 -15.346 1.00 45.23 297 PRO A N 1
ATOM 626 C CA . PRO A 1 138 ? 41.981 -2.575 -16.459 1.00 45.82 297 PRO A CA 1
ATOM 627 C C . PRO A 1 138 ? 40.904 -2.459 -17.529 1.00 44.70 297 PRO A C 1
ATOM 628 O O . PRO A 1 138 ? 39.861 -1.841 -17.289 1.00 43.56 297 PRO A O 1
ATOM 632 N N . VAL A 1 139 ? 41.159 -3.041 -18.694 1.00 45.26 298 VAL A N 1
ATOM 633 C CA . VAL A 1 139 ? 40.158 -3.112 -19.764 1.00 44.89 298 VAL A CA 1
ATOM 634 C C . VAL A 1 139 ? 39.023 -4.005 -19.272 1.00 44.13 298 VAL A C 1
ATOM 635 O O . VAL A 1 139 ? 39.272 -5.076 -18.735 1.00 43.86 298 VAL A O 1
ATOM 639 N N . LEU A 1 140 ? 37.780 -3.545 -19.407 1.00 43.85 299 LEU A N 1
ATOM 640 C CA . LEU A 1 140 ? 36.621 -4.346 -18.968 1.00 43.30 299 LEU A CA 1
ATOM 641 C C . LEU A 1 140 ? 36.425 -5.542 -19.897 1.00 44.84 299 LEU A C 1
ATOM 642 O O . LEU A 1 140 ? 36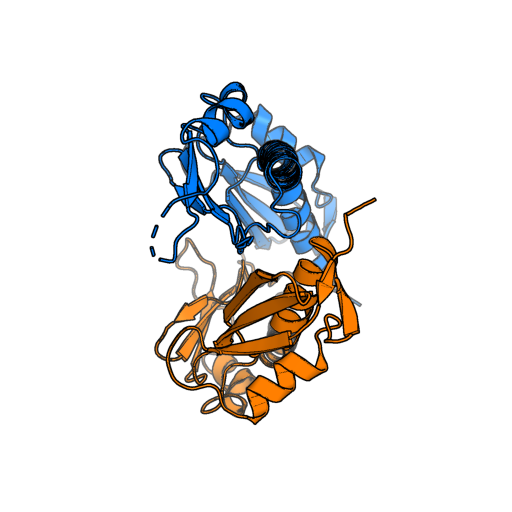.135 -5.374 -21.091 1.00 45.64 299 LEU A O 1
ATOM 647 N N . SER A 1 141 ? 36.594 -6.748 -19.360 1.00 45.54 300 SER A N 1
ATOM 648 C CA . SER A 1 141 ? 36.344 -7.955 -20.142 1.00 46.94 300 SER A CA 1
ATOM 649 C C . SER A 1 141 ? 34.908 -8.425 -19.943 1.00 46.91 300 SER A C 1
ATOM 650 O O . SER A 1 141 ? 34.242 -8.814 -20.911 1.00 47.87 300 SER A O 1
ATOM 653 N N . LYS A 1 142 ? 34.425 -8.392 -18.700 1.00 45.79 301 LYS A N 1
ATOM 654 C CA . LYS A 1 142 ? 33.034 -8.733 -18.444 1.00 44.92 301 LYS A CA 1
ATOM 655 C C . LYS A 1 142 ? 32.459 -8.305 -17.088 1.00 42.74 301 LYS A C 1
ATOM 656 O O . LYS A 1 142 ? 33.194 -7.993 -16.151 1.00 41.78 301 LYS A O 1
ATOM 662 N N . VAL A 1 143 ? 31.126 -8.255 -17.032 1.00 41.06 302 VAL A N 1
ATOM 663 C CA . VAL A 1 143 ? 30.384 -8.022 -15.799 1.00 39.65 302 VAL A CA 1
ATOM 664 C C . VAL A 1 143 ? 29.549 -9.263 -15.457 1.00 40.71 302 VAL A C 1
ATOM 665 O O . VAL A 1 143 ? 28.802 -9.770 -16.294 1.00 41.26 302 VAL A O 1
ATOM 669 N N . GLU A 1 144 ? 29.713 -9.748 -14.231 1.00 41.03 303 GLU A N 1
ATOM 670 C CA . GLU A 1 144 ? 28.946 -10.866 -13.687 1.00 42.19 303 GLU A CA 1
ATOM 671 C C . GLU A 1 144 ? 28.077 -10.391 -12.530 1.00 40.71 303 GLU A C 1
ATOM 672 O O . GLU A 1 144 ? 28.534 -9.600 -11.713 1.00 40.06 303 GLU A O 1
ATOM 678 N N . ILE A 1 145 ? 26.864 -10.926 -12.428 1.00 40.40 304 ILE A N 1
ATOM 679 C CA . ILE A 1 145 ? 26.023 -10.732 -11.256 1.00 39.71 304 ILE A CA 1
ATOM 680 C C . ILE A 1 145 ? 26.163 -11.924 -10.323 1.00 41.71 304 ILE A C 1
ATOM 681 O O . ILE A 1 145 ? 26.083 -13.069 -10.752 1.00 43.08 304 ILE A O 1
ATOM 686 N N . GLN A 1 146 ? 26.365 -11.647 -9.044 1.00 41.91 305 GLN A N 1
ATOM 687 C CA . GLN A 1 146 ? 26.425 -12.668 -8.020 1.00 43.97 305 GLN A CA 1
ATOM 688 C C . GLN A 1 146 ? 25.272 -12.405 -7.054 1.00 44.19 305 GLN A C 1
ATOM 689 O O . GLN A 1 146 ? 25.289 -11.439 -6.285 1.00 43.02 305 GLN A O 1
ATOM 695 N N . ALA A 1 147 ? 24.252 -13.246 -7.115 1.00 45.68 306 ALA A N 1
ATOM 696 C CA . ALA A 1 147 ? 23.044 -13.034 -6.318 1.00 46.78 306 ALA A CA 1
ATOM 697 C C . ALA A 1 147 ? 23.163 -13.688 -4.962 1.00 49.54 306 ALA A C 1
ATOM 698 O O . ALA A 1 147 ? 22.648 -13.172 -3.970 1.00 49.84 306 ALA A O 1
ATOM 700 N N . ASN A 1 148 ? 23.860 -14.819 -4.941 1.00 53.08 307 ASN A N 1
ATOM 701 C CA . ASN A 1 148 ? 23.758 -15.803 -3.873 1.00 56.79 307 ASN A CA 1
ATOM 702 C C . ASN A 1 148 ? 24.993 -15.822 -2.974 1.00 59.33 307 ASN A C 1
ATOM 703 O O . ASN A 1 148 ? 26.088 -15.415 -3.407 1.00 59.40 307 ASN A O 1
ATOM 705 N N . PRO A 1 149 ? 24.835 -16.353 -1.741 1.00 62.18 308 PRO A N 1
ATOM 706 C CA . PRO A 1 149 ? 25.804 -16.218 -0.657 1.00 64.02 308 PRO A CA 1
ATOM 707 C C . PRO A 1 149 ? 27.075 -16.977 -0.954 1.00 65.65 308 PRO A C 1
ATOM 708 O O . PRO A 1 149 ? 27.676 -16.748 -1.997 1.00 64.95 308 PRO A O 1
ATOM 712 N N . PRO A 1 154 ? 21.078 -18.682 -7.129 1.00 58.14 313 PRO A N 1
ATOM 713 C CA . PRO A 1 154 ? 21.187 -18.194 -8.510 1.00 56.63 3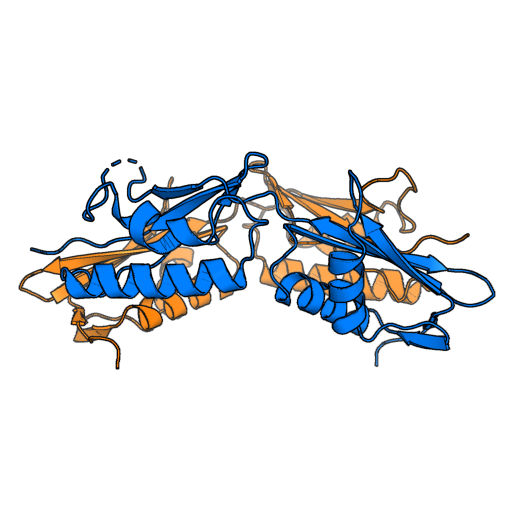13 PRO A CA 1
ATOM 714 C C . PRO A 1 154 ? 20.326 -16.945 -8.785 1.00 53.58 313 PRO A C 1
ATOM 715 O O . PRO A 1 154 ? 19.268 -16.758 -8.161 1.00 53.01 313 PRO A O 1
ATOM 719 N N . SER A 1 155 ? 20.794 -16.102 -9.706 1.00 51.34 314 SER A N 1
ATOM 720 C CA . SER A 1 155 ? 20.115 -14.841 -10.031 1.00 49.03 314 SER A CA 1
ATOM 721 C C . SER A 1 155 ? 18.724 -15.095 -10.596 1.00 48.91 314 SER A C 1
ATOM 722 O O . SER A 1 155 ? 18.529 -16.017 -11.373 1.00 50.38 314 SER A O 1
ATOM 725 N N . VAL A 1 156 ? 17.763 -14.267 -10.218 1.00 47.26 315 VAL A N 1
ATOM 726 C CA . VAL A 1 156 ? 16.439 -14.358 -10.804 1.00 47.42 315 VAL A CA 1
ATOM 727 C C . VAL A 1 156 ? 16.364 -13.759 -12.215 1.00 46.91 315 VAL A C 1
ATOM 728 O O . VAL A 1 156 ? 15.335 -13.872 -12.850 1.00 47.95 315 VAL A O 1
ATOM 732 N N . LEU A 1 157 ? 17.421 -13.113 -12.705 1.00 45.92 316 LEU A N 1
ATOM 733 C CA . LEU A 1 157 ? 17.382 -12.546 -14.059 1.00 45.66 316 LEU A CA 1
ATOM 734 C C . LEU A 1 157 ? 18.037 -13.482 -15.071 1.00 47.25 316 LEU A C 1
ATOM 735 O O . LEU A 1 157 ? 18.899 -14.294 -14.712 1.00 47.65 316 LEU A O 1
ATOM 740 N N . PRO A 1 158 ? 17.638 -13.365 -16.345 1.00 48.50 317 PRO A N 1
ATOM 741 C CA . PRO A 1 158 ? 18.271 -14.222 -17.345 1.00 50.43 317 PRO A CA 1
ATOM 742 C C . PRO A 1 158 ? 19.797 -14.171 -17.238 1.00 50.21 317 PRO A C 1
ATOM 743 O O . PRO A 1 158 ? 20.370 -13.147 -16.835 1.00 48.59 317 PRO A O 1
ATOM 747 N N . GLN A 1 159 ? 20.439 -15.278 -17.592 1.00 51.93 318 GLN A N 1
ATOM 748 C CA . GLN A 1 159 ? 21.890 -15.423 -17.477 1.00 51.83 318 GLN A CA 1
ATOM 749 C C . GLN A 1 159 ? 22.620 -14.350 -18.260 1.00 49.66 318 GLN A C 1
ATOM 750 O O . GLN A 1 159 ? 23.704 -13.910 -17.879 1.00 48.71 318 GLN A O 1
ATOM 756 N N . ALA A 1 160 ? 22.020 -13.923 -19.359 1.00 48.91 319 ALA A N 1
ATOM 757 C CA . ALA A 1 160 ? 22.705 -13.048 -20.293 1.00 47.69 319 ALA A CA 1
ATOM 758 C C . ALA A 1 160 ? 22.407 -11.572 -20.055 1.00 44.73 319 ALA A C 1
ATOM 759 O O . ALA A 1 160 ? 22.855 -10.747 -20.820 1.00 44.14 319 ALA A O 1
ATOM 761 N N . THR A 1 161 ? 21.663 -11.223 -19.005 1.00 43.41 320 THR A N 1
ATOM 762 C CA . THR A 1 161 ? 21.285 -9.803 -18.817 1.00 41.52 320 THR A CA 1
ATOM 763 C C . THR A 1 161 ? 22.464 -8.879 -18.481 1.00 39.59 320 THR A C 1
ATOM 764 O O . THR A 1 161 ? 22.489 -7.748 -18.946 1.00 39.08 320 THR A O 1
ATOM 768 N N . ALA A 1 162 ? 23.461 -9.361 -17.744 1.00 38.97 321 ALA A N 1
ATOM 769 C CA . ALA A 1 162 ? 24.674 -8.557 -17.501 1.00 38.16 321 ALA A CA 1
ATOM 770 C C . ALA A 1 162 ? 25.357 -8.179 -18.837 1.00 38.69 321 ALA A C 1
ATOM 771 O O . ALA A 1 162 ? 25.664 -7.016 -19.075 1.00 37.70 321 ALA A O 1
ATOM 773 N N . ASP A 1 163 ? 25.564 -9.161 -19.711 1.00 40.27 322 ASP A N 1
ATOM 774 C CA . ASP A 1 163 ? 26.135 -8.901 -21.049 1.00 41.80 322 ASP A CA 1
ATOM 775 C C . ASP A 1 163 ? 25.293 -7.935 -21.877 1.00 41.75 322 ASP A C 1
ATOM 776 O O . ASP A 1 163 ? 25.829 -7.031 -22.478 1.00 40.99 322 ASP A O 1
ATOM 781 N N . GLU A 1 164 ? 23.974 -8.099 -21.881 1.00 42.68 323 GLU A N 1
ATOM 782 C CA . GLU A 1 164 ? 23.105 -7.213 -22.679 1.00 44.22 323 GLU A CA 1
ATOM 783 C C . GLU A 1 164 ? 23.280 -5.753 -22.266 1.00 42.53 323 GLU A C 1
ATOM 784 O O . GLU A 1 164 ? 23.330 -4.867 -23.104 1.00 43.23 323 GLU A O 1
ATOM 790 N N . ILE A 1 165 ? 23.393 -5.507 -20.968 1.00 40.93 324 ILE A N 1
ATOM 791 C CA . ILE A 1 165 ? 23.503 -4.132 -20.473 1.00 40.22 324 ILE A CA 1
ATOM 792 C C . ILE A 1 165 ? 24.910 -3.567 -20.608 1.00 40.02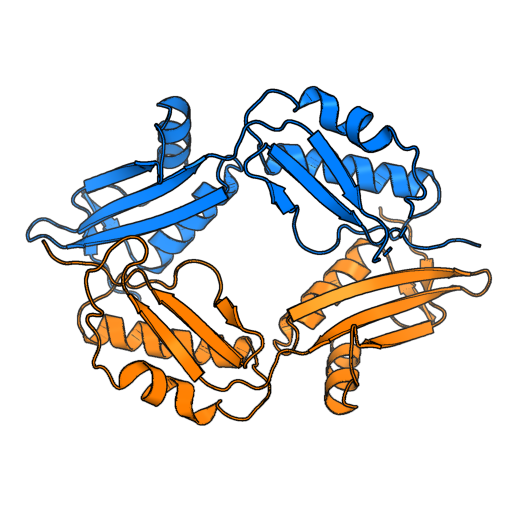 324 ILE A C 1
ATOM 793 O O . ILE A 1 165 ? 25.072 -2.430 -20.971 1.00 40.29 324 ILE A O 1
ATOM 798 N N . PHE A 1 166 ? 25.918 -4.372 -20.308 1.00 40.22 325 PHE A N 1
ATOM 799 C CA . PHE A 1 166 ? 27.287 -3.885 -20.164 1.00 40.64 325 PHE A CA 1
ATOM 800 C C . PHE A 1 166 ? 28.180 -4.159 -21.400 1.00 43.23 325 PHE A C 1
ATOM 801 O O . PHE A 1 166 ? 29.269 -3.598 -21.519 1.00 43.54 325 PHE A O 1
ATOM 809 N N . ARG A 1 167 ? 27.693 -4.995 -22.316 1.00 45.60 326 ARG A N 1
ATOM 810 C CA . ARG A 1 167 ? 28.425 -5.423 -23.523 1.00 48.68 326 ARG A CA 1
ATOM 811 C C . ARG A 1 167 ? 29.201 -4.297 -24.204 1.00 49.00 326 ARG A C 1
ATOM 812 O O . ARG A 1 167 ? 30.379 -4.439 -24.518 1.00 49.88 326 ARG A O 1
ATOM 820 N N . ALA A 1 168 ? 28.510 -3.186 -24.420 1.00 48.83 327 ALA A N 1
ATOM 821 C CA . ALA A 1 168 ? 29.039 -2.028 -25.115 1.00 49.71 327 ALA A CA 1
ATOM 822 C C . ALA A 1 168 ? 30.312 -1.462 -24.478 1.00 48.61 327 ALA A C 1
ATOM 823 O O . ALA A 1 168 ? 31.098 -0.816 -25.154 1.00 49.68 327 ALA A O 1
ATOM 825 N N . GLN A 1 169 ? 30.501 -1.686 -23.178 1.00 46.53 328 GLN A N 1
ATOM 826 C CA . GLN A 1 169 ? 31.689 -1.199 -22.474 1.00 45.49 328 GLN A CA 1
ATOM 827 C C . GLN A 1 169 ? 32.847 -2.212 -22.521 1.00 45.44 328 GLN A C 1
ATOM 828 O O . GLN A 1 169 ? 33.953 -1.902 -22.112 1.00 44.80 328 GLN A O 1
ATOM 834 N N . TYR A 1 170 ? 32.581 -3.421 -23.015 1.00 46.25 329 TYR A N 1
ATOM 835 C CA . TYR A 1 170 ? 33.591 -4.485 -23.096 1.00 47.27 329 TYR A CA 1
ATOM 836 C C . TYR A 1 170 ? 34.696 -4.116 -24.084 1.00 48.37 329 TYR A C 1
ATOM 837 O O . TYR A 1 170 ? 34.428 -3.520 -25.119 1.00 49.12 329 TYR A O 1
ATOM 846 N N . GLY A 1 171 ? 35.934 -4.470 -23.752 1.00 48.77 330 GLY A N 1
ATOM 847 C CA . GLY A 1 171 ? 37.082 -4.245 -24.647 1.00 50.44 330 GLY A CA 1
ATOM 848 C C . GLY A 1 171 ? 37.668 -2.841 -24.560 1.00 50.36 330 GLY A C 1
ATOM 849 O O . GLY A 1 171 ? 38.552 -2.482 -25.331 1.00 51.83 330 GLY A O 1
ATOM 850 N N . LYS A 1 172 ? 37.169 -2.048 -23.616 1.00 49.23 331 LYS A N 1
ATOM 851 C CA . LYS A 1 172 ? 37.688 -0.712 -23.346 1.00 48.92 331 LYS A CA 1
ATOM 852 C C . LYS A 1 172 ? 37.993 -0.588 -21.869 1.00 46.84 331 LYS A C 1
ATOM 853 O O . LYS A 1 172 ? 37.459 -1.340 -21.044 1.00 45.56 331 LYS A O 1
ATOM 859 N N . ILE A 1 173 ? 38.839 0.384 -21.537 1.00 45.85 332 ILE A N 1
ATOM 860 C CA . ILE A 1 173 ? 39.205 0.622 -20.148 1.00 43.93 332 ILE A CA 1
ATOM 861 C C . ILE A 1 173 ? 37.916 0.806 -19.342 1.00 41.83 332 ILE A C 1
ATOM 862 O O . ILE A 1 173 ? 36.973 1.446 -19.796 1.00 41.13 332 ILE A O 1
ATOM 867 N N . LEU A 1 174 ? 37.881 0.186 -18.172 1.00 40.12 333 LEU A N 1
ATOM 868 C CA . LEU A 1 174 ? 36.736 0.245 -17.285 1.00 38.77 333 LEU A CA 1
ATOM 869 C C . LEU A 1 174 ? 36.577 1.663 -16.785 1.00 38.88 333 LEU A C 1
ATOM 870 O O . LEU A 1 174 ? 37.510 2.228 -16.229 1.00 39.08 333 LEU A O 1
ATOM 875 N N . ASN A 1 175 ? 35.395 2.233 -17.001 1.00 38.59 334 ASN A N 1
ATOM 876 C CA . ASN A 1 175 ? 35.032 3.487 -16.360 1.00 39.24 334 ASN A CA 1
ATOM 877 C C . ASN A 1 175 ? 33.855 3.315 -15.418 1.00 38.19 334 ASN A C 1
ATOM 878 O O . ASN A 1 175 ? 32.766 2.920 -15.836 1.00 37.09 334 ASN A O 1
ATOM 883 N N . LEU A 1 176 ? 34.075 3.676 -14.158 1.00 38.14 335 LEU A N 1
ATOM 884 C CA . LEU A 1 176 ? 33.120 3.411 -13.090 1.00 37.63 335 LEU A CA 1
ATOM 885 C C . LEU A 1 176 ? 31.857 4.265 -13.166 1.00 38.33 335 LEU A C 1
ATOM 886 O O . LEU A 1 176 ? 30.818 3.876 -12.638 1.00 37.04 335 LEU A O 1
ATOM 891 N N . ARG A 1 177 ? 31.941 5.426 -13.811 1.00 40.24 336 ARG A N 1
ATOM 892 C CA . ARG A 1 177 ? 30.738 6.218 -14.076 1.00 41.55 336 ARG A CA 1
ATOM 893 C C . ARG A 1 177 ? 29.847 5.513 -15.094 1.00 40.64 336 ARG A C 1
ATOM 894 O O . ARG A 1 177 ? 28.639 5.444 -14.907 1.00 39.99 336 ARG A O 1
ATOM 902 N N . ASP A 1 178 ? 30.454 5.015 -16.172 1.00 40.17 337 ASP A N 1
ATOM 903 C CA . ASP A 1 178 ? 29.711 4.288 -17.195 1.00 39.96 337 ASP A CA 1
ATOM 904 C C . ASP A 1 178 ? 29.197 2.976 -16.609 1.00 38.09 337 ASP A C 1
ATOM 905 O O . ASP A 1 178 ? 28.108 2.532 -16.947 1.00 37.34 337 ASP A O 1
ATOM 910 N N . LEU A 1 179 ? 29.985 2.362 -15.729 1.00 36.86 338 LEU A N 1
ATOM 911 C CA . LEU A 1 179 ? 29.532 1.177 -15.003 1.00 35.79 338 LEU A CA 1
ATOM 912 C C . LEU A 1 179 ? 28.260 1.496 -14.190 1.00 35.68 338 LEU A C 1
ATOM 913 O O . LEU A 1 179 ? 27.278 0.743 -14.228 1.00 34.43 338 LEU A O 1
ATOM 918 N N . GLN A 1 180 ? 28.291 2.592 -13.449 1.00 36.06 339 GLN A N 1
ATOM 919 C CA . GLN A 1 180 ? 27.148 2.974 -12.631 1.00 36.65 339 GLN A CA 1
ATOM 920 C C . GLN A 1 180 ? 25.877 3.245 -13.451 1.00 36.69 339 GLN A C 1
ATOM 921 O O . GLN A 1 180 ? 24.757 3.003 -12.981 1.00 35.57 339 GLN A O 1
ATOM 927 N N . GLU A 1 181 ? 26.032 3.756 -14.663 1.00 37.19 340 GLU A N 1
ATOM 928 C CA . GLU A 1 181 ? 24.860 3.965 -15.510 1.00 38.49 340 GLU A CA 1
ATOM 929 C C . GLU A 1 181 ? 24.243 2.609 -15.847 1.00 36.70 340 GLU A C 1
ATOM 930 O O . GLU A 1 181 ? 23.043 2.423 -15.747 1.00 36.96 340 GLU A O 1
ATOM 936 N N . GLY A 1 182 ? 25.086 1.656 -16.207 1.00 35.16 341 GLY A N 1
ATOM 937 C CA . GLY A 1 182 ? 24.636 0.292 -16.441 1.00 34.67 341 GLY A CA 1
ATOM 938 C C . GLY A 1 182 ? 23.971 -0.352 -15.228 1.00 33.70 341 GLY A C 1
ATOM 939 O O . GLY A 1 182 ? 22.995 -1.105 -15.375 1.00 32.88 341 GLY A O 1
ATOM 940 N N . ILE A 1 183 ? 24.488 -0.043 -14.038 1.00 32.45 342 ILE A N 1
ATOM 941 C CA . ILE A 1 183 ? 23.936 -0.550 -12.785 1.00 31.78 342 ILE A CA 1
ATOM 942 C C . ILE A 1 183 ? 22.519 -0.032 -12.577 1.00 31.95 342 ILE A C 1
ATOM 943 O O . ILE A 1 183 ? 21.627 -0.750 -12.153 1.00 31.11 342 ILE A O 1
ATOM 948 N N . LYS A 1 184 ? 22.314 1.229 -12.903 1.00 33.90 343 LYS A N 1
ATOM 949 C CA . LYS A 1 184 ? 20.990 1.833 -12.847 1.00 34.94 343 LYS A CA 1
ATOM 950 C C . LYS A 1 184 ? 20.024 1.131 -13.802 1.00 34.35 343 LYS A C 1
ATOM 951 O O . LYS A 1 184 ? 18.858 0.908 -13.483 1.00 33.91 343 LYS A O 1
ATOM 957 N N . GLU A 1 185 ? 20.508 0.816 -14.994 1.00 34.20 344 GLU A N 1
ATOM 958 C CA . GLU A 1 185 ? 19.695 0.071 -15.951 1.00 34.53 344 GLU A CA 1
ATOM 959 C C . GLU A 1 185 ? 19.376 -1.357 -15.423 1.00 32.85 344 GLU A C 1
ATOM 960 O O . GLU A 1 185 ? 18.248 -1.807 -15.534 1.00 32.46 344 GLU A O 1
ATOM 966 N N . LEU A 1 186 ? 20.349 -2.030 -14.798 1.00 31.36 345 LEU A N 1
ATOM 967 C CA . LEU A 1 186 ? 20.124 -3.340 -14.129 1.00 30.98 345 LEU A CA 1
ATOM 968 C C . LEU A 1 186 ? 19.016 -3.259 -13.071 1.00 30.58 345 LEU A C 1
ATOM 969 O O . LEU A 1 186 ? 18.096 -4.081 -13.033 1.00 30.02 345 LEU A O 1
ATOM 974 N N . THR A 1 187 ? 19.142 -2.256 -12.206 1.00 29.88 346 THR A N 1
ATOM 975 C CA . THR A 1 187 ? 18.171 -1.973 -11.162 1.00 30.65 346 THR A CA 1
ATOM 976 C C . THR A 1 187 ? 16.761 -1.835 -11.707 1.00 30.84 346 THR A C 1
ATOM 977 O O . THR A 1 187 ? 15.825 -2.420 -11.168 1.00 29.96 346 THR A O 1
ATOM 981 N N . LYS A 1 188 ? 16.625 -1.049 -12.773 1.00 31.79 347 LYS A N 1
ATOM 982 C CA . LYS A 1 188 ? 15.341 -0.920 -13.475 1.00 32.88 347 LYS A CA 1
ATOM 983 C C . LYS A 1 188 ? 14.853 -2.255 -14.070 1.00 32.31 347 LYS A C 1
ATOM 984 O O . LYS A 1 188 ? 13.660 -2.535 -14.047 1.00 32.39 347 LYS A O 1
ATOM 990 N N . ARG A 1 189 ? 15.765 -3.090 -14.568 1.00 30.99 348 ARG A N 1
ATOM 991 C CA . ARG A 1 189 ? 15.360 -4.424 -15.020 1.00 31.33 348 ARG A CA 1
ATOM 992 C C . ARG A 1 189 ? 14.820 -5.302 -13.882 1.00 29.52 348 ARG A C 1
ATOM 993 O O . ARG A 1 189 ? 13.849 -6.023 -14.073 1.00 29.12 348 ARG A O 1
ATOM 1001 N N . TYR A 1 190 ? 15.457 -5.277 -12.712 1.00 28.10 349 TYR A N 1
ATOM 1002 C CA . TYR A 1 190 ? 14.891 -5.990 -11.565 1.00 27.58 349 TYR A CA 1
ATOM 1003 C C . TYR A 1 190 ? 13.494 -5.513 -11.308 1.00 27.86 349 TYR A C 1
ATOM 1004 O O . TYR A 1 190 ? 12.588 -6.304 -11.127 1.00 27.98 349 TYR A O 1
ATOM 1013 N N . GLN A 1 191 ? 13.328 -4.204 -11.292 1.00 27.80 350 GLN A N 1
ATOM 1014 C CA . GLN A 1 191 ? 12.042 -3.629 -11.020 1.00 30.33 350 GLN A CA 1
ATOM 1015 C C . GLN A 1 191 ? 10.973 -4.093 -12.023 1.00 31.42 350 GLN A C 1
ATOM 1016 O O . GLN A 1 191 ? 9.872 -4.504 -11.634 1.00 31.85 350 GLN A O 1
ATOM 1022 N N . ASP A 1 192 ? 11.312 -4.037 -13.310 1.00 33.13 351 ASP A N 1
ATOM 1023 C CA . ASP A 1 192 ? 10.420 -4.506 -14.375 1.00 34.84 351 ASP A CA 1
ATOM 1024 C C . ASP A 1 192 ? 9.940 -5.927 -14.146 1.00 35.23 351 ASP A C 1
ATOM 1025 O O . ASP A 1 192 ? 8.810 -6.245 -14.446 1.00 36.55 351 ASP A O 1
ATOM 1030 N N . GLN A 1 193 ? 10.809 -6.780 -13.607 1.00 34.62 352 GLN A N 1
ATOM 1031 C CA . GLN A 1 193 ? 10.449 -8.178 -13.366 1.00 35.06 352 GLN A CA 1
ATOM 1032 C C . GLN A 1 193 ? 9.795 -8.438 -12.023 1.00 34.62 352 GLN A C 1
ATOM 1033 O O . GLN A 1 193 ? 9.606 -9.607 -11.662 1.00 35.85 352 GLN A O 1
ATOM 1039 N N . GLY A 1 194 ? 9.447 -7.381 -11.289 1.00 33.66 353 GLY A N 1
ATOM 1040 C CA . GLY A 1 194 ? 8.740 -7.523 -9.990 1.00 33.18 353 GLY A CA 1
ATOM 1041 C C . GLY A 1 194 ? 9.616 -7.411 -8.745 1.00 31.58 353 GLY A C 1
ATOM 1042 O O . GLY A 1 194 ? 9.102 -7.444 -7.634 1.00 32.44 353 GLY A O 1
ATOM 1043 N N . TYR A 1 195 ? 10.929 -7.268 -8.931 1.00 29.98 354 TYR A N 1
ATOM 1044 C CA . TYR A 1 195 ? 11.908 -7.165 -7.824 1.00 28.80 354 TYR A CA 1
ATOM 1045 C C . TYR A 1 195 ? 12.250 -5.694 -7.605 1.00 27.46 354 TYR A C 1
ATOM 1046 O O . TYR A 1 195 ? 13.285 -5.198 -8.049 1.00 25.40 354 TYR A O 1
ATOM 1055 N N . VAL A 1 196 ? 11.323 -4.993 -6.949 1.00 27.02 355 VAL A N 1
ATOM 1056 C CA . VAL A 1 196 ? 11.382 -3.546 -6.885 1.00 26.79 355 VAL A CA 1
ATOM 1057 C C . VAL A 1 196 ? 12.249 -3.022 -5.731 1.00 27.87 355 VAL A C 1
ATOM 1058 O O . VAL A 1 196 ? 12.307 -1.804 -5.513 1.00 29.67 355 VAL A O 1
ATOM 1062 N N . LEU A 1 197 ? 12.905 -3.923 -4.987 1.00 27.17 356 LEU A N 1
ATOM 1063 C CA . LEU A 1 197 ? 13.714 -3.534 -3.827 1.00 27.45 356 LEU A CA 1
ATOM 1064 C C . LEU A 1 197 ? 15.158 -4.000 -3.985 1.00 27.48 356 LEU A C 1
ATOM 1065 O O . LEU A 1 197 ? 15.907 -4.045 -3.031 1.00 28.50 356 LEU A O 1
ATOM 1070 N N . ALA A 1 198 ? 15.525 -4.359 -5.211 1.00 27.49 357 ALA A N 1
ATOM 1071 C CA . ALA A 1 198 ? 16.838 -4.910 -5.533 1.00 27.91 357 ALA A CA 1
ATOM 1072 C C . ALA A 1 198 ? 17.936 -3.850 -5.363 1.00 28.62 357 ALA A C 1
ATOM 1073 O O . ALA A 1 198 ? 17.773 -2.733 -5.808 1.00 28.22 357 ALA A O 1
ATOM 1075 N N . ASN A 1 199 ? 19.030 -4.208 -4.695 1.00 30.07 358 ASN A N 1
ATOM 1076 C CA . ASN A 1 199 ? 20.143 -3.298 -4.450 1.00 31.43 358 ASN A CA 1
ATOM 1077 C C . ASN A 1 199 ? 21.476 -4.006 -4.669 1.00 31.90 358 ASN A C 1
ATOM 1078 O O . ASN A 1 199 ? 21.660 -5.130 -4.237 1.00 32.78 358 ASN A O 1
ATOM 1083 N N . VAL A 1 200 ? 22.417 -3.318 -5.295 1.00 32.66 359 VAL A N 1
ATOM 1084 C CA . VAL A 1 200 ? 23.813 -3.748 -5.289 1.00 33.14 359 VAL A CA 1
ATOM 1085 C C . VAL A 1 200 ? 24.367 -3.750 -3.845 1.00 34.92 359 VAL A C 1
ATOM 1086 O O . VAL A 1 200 ? 24.128 -2.811 -3.078 1.00 35.09 359 VAL A O 1
ATOM 1090 N N . VAL A 1 201 ? 25.045 -4.829 -3.466 1.00 35.84 360 VAL A N 1
ATOM 1091 C CA . VAL A 1 201 ? 25.656 -4.941 -2.125 1.00 38.34 360 VAL A CA 1
ATOM 1092 C C . VAL A 1 201 ? 27.109 -4.492 -2.175 1.00 39.93 360 VAL A C 1
ATOM 1093 O O . VAL A 1 201 ? 27.917 -5.067 -2.899 1.00 39.26 360 VAL A O 1
ATOM 1097 N N . GLY A 1 202 ? 27.432 -3.459 -1.401 1.00 42.28 361 GLY A N 1
ATOM 1098 C CA . GLY A 1 202 ? 28.781 -2.879 -1.389 1.00 44.17 361 GLY A CA 1
ATOM 1099 C C . GLY A 1 202 ? 29.146 -2.250 -2.725 1.00 43.79 361 GLY A C 1
ATOM 1100 O O . GLY A 1 202 ? 28.291 -1.738 -3.426 1.00 43.77 361 GLY A O 1
ATOM 1101 N N . ALA A 1 203 ? 30.416 -2.326 -3.098 1.00 45.10 362 ALA A N 1
ATOM 1102 C CA . ALA A 1 203 ? 30.908 -1.713 -4.332 1.00 44.62 362 ALA A CA 1
ATOM 1103 C C . ALA A 1 203 ? 31.246 -2.796 -5.376 1.00 44.41 362 ALA A C 1
ATOM 1104 O O . ALA A 1 203 ? 31.467 -3.961 -5.021 1.00 44.17 362 ALA A O 1
ATOM 1106 N N . PRO A 1 204 ? 31.283 -2.421 -6.671 1.00 44.28 363 PRO A N 1
ATOM 1107 C CA . PRO A 1 204 ? 31.707 -3.391 -7.698 1.00 44.50 363 PRO A CA 1
ATOM 1108 C C . PRO A 1 204 ? 33.122 -3.932 -7.429 1.00 46.54 363 PRO A C 1
ATOM 1109 O O . PRO A 1 204 ? 34.036 -3.140 -7.162 1.00 47.20 363 PRO A O 1
ATOM 1113 N N . GLN A 1 205 ? 33.297 -5.253 -7.477 1.00 47.61 364 GLN A N 1
ATOM 1114 C CA . GLN A 1 205 ? 34.639 -5.843 -7.327 1.00 50.05 364 GLN A CA 1
ATOM 1115 C C . GLN A 1 205 ? 35.275 -6.154 -8.692 1.00 49.29 364 GLN A C 1
ATOM 1116 O O . GLN A 1 205 ? 34.731 -6.913 -9.512 1.00 48.60 364 GLN A O 1
ATOM 1122 N N . VAL A 1 206 ? 36.423 -5.524 -8.921 1.00 49.41 365 VAL A N 1
ATOM 1123 C CA . VAL A 1 206 ? 37.116 -5.564 -10.205 1.00 49.19 365 VAL A CA 1
ATOM 1124 C C . VAL A 1 206 ? 38.376 -6.411 -10.125 1.00 51.44 365 VAL A C 1
ATOM 1125 O O . VAL A 1 206 ? 39.230 -6.193 -9.264 1.00 52.76 365 VAL A O 1
ATOM 1129 N N . SER A 1 207 ? 38.495 -7.369 -11.037 1.00 52.40 366 SER A N 1
ATOM 1130 C CA . SER A 1 207 ? 39.715 -8.167 -11.159 1.00 54.68 366 SER A CA 1
ATOM 1131 C C . SER A 1 207 ? 40.731 -7.467 -12.032 1.00 55.02 366 SER A C 1
ATOM 1132 O O . SER A 1 207 ? 40.363 -6.714 -12.929 1.00 53.67 366 SER A O 1
ATOM 1135 N N . GLU A 1 208 ? 42.010 -7.759 -11.794 1.00 57.46 367 GLU A N 1
ATOM 1136 C CA . GLU A 1 208 ? 43.089 -7.336 -12.690 1.00 58.12 367 GLU A CA 1
ATOM 1137 C C . GLU A 1 208 ? 42.855 -7.814 -14.128 1.00 57.73 367 GLU A C 1
ATOM 1138 O O . GLU A 1 208 ? 43.302 -7.159 -15.066 1.00 57.77 367 GLU A O 1
ATOM 1144 N N . ASN A 1 209 ? 42.154 -8.938 -14.295 1.00 57.71 368 ASN A N 1
ATOM 1145 C CA . ASN A 1 209 ? 41.733 -9.411 -15.630 1.00 57.51 368 ASN A CA 1
ATOM 1146 C C . ASN A 1 209 ? 40.487 -8.689 -16.178 1.00 54.54 368 ASN A C 1
ATOM 1147 O O . ASN A 1 209 ? 39.959 -9.078 -17.214 1.00 54.86 368 ASN A O 1
ATOM 1152 N N . GLY A 1 210 ? 39.991 -7.673 -15.475 1.00 51.86 369 GLY A N 1
ATOM 1153 C CA . GLY A 1 210 ? 38.873 -6.867 -15.980 1.00 48.91 369 GLY A CA 1
ATOM 1154 C C . GLY A 1 210 ? 37.493 -7.503 -15.869 1.00 46.77 369 GLY A C 1
ATOM 1155 O O . GLY A 1 210 ? 36.579 -7.137 -16.610 1.00 45.43 369 GLY A O 1
ATOM 1156 N N . VAL A 1 211 ? 37.349 -8.452 -14.951 1.00 45.60 370 VAL A N 1
ATOM 1157 C CA . VAL A 1 211 ? 36.056 -9.017 -14.618 1.00 44.24 370 VAL A CA 1
ATOM 1158 C C . VAL A 1 211 ? 35.485 -8.234 -13.443 1.00 42.38 370 VAL A C 1
ATOM 1159 O O . VAL A 1 211 ? 36.075 -8.192 -12.377 1.00 42.82 370 VAL A O 1
ATOM 1163 N N . VAL A 1 212 ? 34.342 -7.600 -13.661 1.00 40.29 371 VAL A N 1
ATOM 1164 C CA . VAL A 1 212 ? 33.608 -6.927 -12.602 1.00 38.92 371 VAL A CA 1
ATOM 1165 C C . VAL A 1 212 ? 32.503 -7.832 -12.078 1.00 38.84 371 VAL A C 1
ATOM 1166 O O . VAL A 1 212 ? 31.626 -8.244 -12.836 1.00 39.00 371 VAL A O 1
ATOM 1170 N N . THR A 1 213 ? 32.531 -8.106 -10.780 1.00 38.55 372 THR A N 1
ATOM 1171 C CA . THR A 1 213 ? 31.483 -8.861 -10.134 1.00 38.49 372 THR A CA 1
ATOM 1172 C C . THR A 1 213 ? 30.596 -7.906 -9.331 1.00 37.23 372 THR A C 1
ATOM 1173 O O . THR A 1 213 ? 31.082 -7.205 -8.435 1.00 38.04 372 THR A O 1
ATOM 1177 N N . LEU A 1 214 ? 29.309 -7.881 -9.667 1.00 35.85 373 LEU A N 1
ATOM 1178 C CA . LEU A 1 214 ? 28.300 -7.101 -8.940 1.00 35.21 373 LEU A CA 1
ATOM 1179 C C . LEU A 1 214 ? 27.474 -8.031 -8.057 1.00 35.87 373 LEU A C 1
ATOM 1180 O O . LEU A 1 214 ? 26.735 -8.890 -8.541 1.00 36.13 373 LEU A O 1
ATOM 1185 N N . GLN A 1 215 ? 27.627 -7.861 -6.758 1.00 36.14 374 GLN A N 1
ATOM 1186 C CA . GLN A 1 215 ? 26.870 -8.598 -5.773 1.00 36.50 374 GLN A CA 1
ATOM 1187 C C . GLN A 1 215 ? 25.559 -7.845 -5.612 1.00 34.48 374 GLN A C 1
ATOM 1188 O O . GLN A 1 215 ? 25.597 -6.646 -5.357 1.00 32.61 374 GLN A O 1
ATOM 1194 N N . VAL A 1 216 ? 24.425 -8.540 -5.770 1.00 33.21 375 VAL A N 1
ATOM 1195 C CA . VAL A 1 216 ? 23.093 -7.939 -5.709 1.00 31.99 375 VAL A CA 1
ATOM 1196 C C . VAL A 1 216 ? 22.207 -8.675 -4.702 1.00 32.01 375 VAL A C 1
ATOM 1197 O O . VAL A 1 216 ? 22.135 -9.900 -4.717 1.00 32.67 375 VAL A O 1
ATOM 1201 N N . ALA A 1 217 ? 21.564 -7.918 -3.816 1.00 31.01 376 ALA A N 1
ATOM 1202 C CA . ALA A 1 217 ? 20.500 -8.434 -2.960 1.00 30.95 376 ALA A CA 1
ATOM 1203 C C . ALA A 1 217 ? 19.242 -8.267 -3.778 1.00 29.40 376 ALA A C 1
ATOM 1204 O O . ALA A 1 217 ? 18.691 -7.198 -3.854 1.00 28.23 376 ALA A O 1
ATOM 1206 N N . GLU A 1 218 ? 18.827 -9.325 -4.447 1.00 29.27 377 GLU A N 1
ATOM 1207 C CA . GLU A 1 218 ? 17.743 -9.239 -5.417 1.00 28.51 377 GLU A CA 1
ATOM 1208 C C . GLU A 1 218 ? 16.390 -9.153 -4.767 1.00 29.36 377 GLU A C 1
ATOM 1209 O O . GLU A 1 218 ? 15.485 -8.537 -5.302 1.00 29.47 377 GLU A O 1
ATOM 1215 N N . GLY A 1 219 ? 16.237 -9.786 -3.612 1.00 31.12 378 GLY A N 1
ATOM 1216 C CA . GLY A 1 219 ? 14.934 -9.914 -3.011 1.00 32.47 378 GLY A CA 1
ATOM 1217 C C . GLY A 1 219 ? 14.233 -11.149 -3.528 1.00 34.21 378 GLY A C 1
ATOM 1218 O O . GLY A 1 219 ? 14.676 -11.779 -4.507 1.00 34.72 378 GLY A O 1
ATOM 1219 N N . VAL A 1 220 ? 13.151 -11.491 -2.840 1.00 35.77 379 VAL A N 1
ATOM 1220 C CA . VAL A 1 220 ? 12.283 -12.611 -3.167 1.00 37.60 379 VAL A CA 1
ATOM 1221 C C . VAL A 1 220 ? 10.866 -12.047 -3.297 1.00 38.28 379 VAL A C 1
ATOM 1222 O O . VAL A 1 220 ? 10.523 -11.076 -2.606 1.00 37.28 379 VAL A O 1
ATOM 1226 N N . VAL A 1 221 ? 10.062 -12.602 -4.208 1.00 39.88 380 VAL A N 1
ATOM 1227 C CA . VAL A 1 221 ? 8.632 -12.261 -4.291 1.00 41.88 380 VAL A CA 1
ATOM 1228 C C . VAL A 1 221 ? 7.780 -13.531 -4.265 1.00 45.19 380 VAL A C 1
ATOM 1229 O O . VAL A 1 221 ? 8.169 -14.538 -4.836 1.00 46.65 380 VAL A O 1
ATOM 1233 N N . GLU A 1 222 ? 6.629 -13.488 -3.598 1.00 47.70 381 GLU A N 1
ATOM 1234 C CA . GLU A 1 222 ? 5.675 -14.603 -3.645 1.00 50.85 381 GLU A CA 1
ATOM 1235 C C . GLU A 1 222 ? 4.206 -14.187 -3.479 1.00 51.57 381 GLU A C 1
ATOM 1236 O O . GLU A 1 222 ? 3.901 -13.125 -2.931 1.00 52.03 381 GLU A O 1
ATOM 1242 N N . THR B 1 58 ? 8.157 8.399 -7.784 1.00 47.48 217 THR B N 1
ATOM 1243 C CA . THR B 1 58 ? 9.252 7.757 -8.588 1.00 47.89 217 THR B CA 1
ATOM 1244 C C . THR B 1 58 ? 9.405 6.243 -8.229 1.00 45.02 217 THR B C 1
ATOM 1245 O O . THR B 1 58 ? 8.746 5.405 -8.844 1.00 45.23 217 THR B O 1
ATOM 1249 N N . GLU B 1 59 ? 10.200 5.881 -7.225 1.00 42.07 218 GLU B N 1
ATOM 1250 C CA . GLU B 1 59 ? 10.418 4.445 -6.905 1.00 39.58 218 GLU B CA 1
ATOM 1251 C C . GLU B 1 59 ? 9.186 3.808 -6.282 1.00 37.31 218 GLU B C 1
ATOM 1252 O O . GLU B 1 59 ? 8.465 4.466 -5.509 1.00 35.82 218 GLU B O 1
ATOM 1258 N N . PRO B 1 60 ? 8.929 2.529 -6.607 1.00 35.69 219 PRO B N 1
ATOM 1259 C CA . PRO B 1 60 ? 7.753 1.854 -6.026 1.00 34.28 219 PRO B CA 1
ATOM 1260 C C . PRO B 1 60 ? 7.861 1.676 -4.511 1.00 32.30 219 PRO B C 1
ATOM 1261 O O . PRO B 1 60 ? 8.912 1.277 -4.028 1.00 31.31 219 PRO B O 1
ATOM 1265 N N . ARG B 1 61 ? 6.783 2.011 -3.799 1.00 31.46 220 ARG B N 1
ATOM 1266 C CA . ARG B 1 61 ? 6.679 1.869 -2.371 1.00 30.27 220 ARG B CA 1
ATOM 1267 C C . ARG B 1 61 ? 6.009 0.548 -2.074 1.00 30.10 220 ARG B C 1
ATOM 1268 O O . ARG B 1 61 ? 4.939 0.284 -2.623 1.00 30.76 220 ARG B O 1
ATOM 1276 N N . VAL B 1 62 ? 6.598 -0.243 -1.182 1.00 28.23 221 VAL B N 1
ATOM 1277 C CA . VAL B 1 62 ? 6.001 -1.492 -0.766 1.00 27.41 221 VAL B CA 1
ATOM 1278 C C . VAL B 1 62 ? 5.799 -1.510 0.742 1.00 26.53 221 VAL B C 1
ATOM 1279 O O . VAL B 1 62 ? 6.680 -1.120 1.506 1.00 25.31 221 VAL B O 1
ATOM 1283 N N . LEU B 1 63 ? 4.638 -1.989 1.164 1.00 26.92 222 LEU B N 1
ATOM 1284 C CA . LEU B 1 63 ? 4.322 -2.057 2.584 1.00 27.50 222 LEU B CA 1
ATOM 1285 C C . LEU B 1 63 ? 5.172 -3.098 3.321 1.00 27.13 222 LEU B C 1
ATOM 1286 O O . LEU B 1 63 ? 5.251 -4.237 2.918 1.00 27.83 222 LEU B O 1
ATOM 1291 N N . VAL B 1 64 ? 5.799 -2.662 4.404 1.00 27.07 223 VAL B N 1
ATOM 1292 C CA . VAL B 1 64 ? 6.656 -3.508 5.210 1.00 26.90 223 VAL B CA 1
ATOM 1293 C C . VAL B 1 64 ? 5.859 -4.150 6.363 1.00 27.34 223 VAL B C 1
ATOM 1294 O O . VAL B 1 64 ? 5.172 -3.470 7.128 1.00 27.48 223 VAL B O 1
ATOM 1298 N N . SER B 1 65 ? 5.906 -5.477 6.421 1.00 27.38 224 SER B N 1
ATOM 1299 C CA . SER B 1 65 ? 5.222 -6.230 7.464 1.00 28.71 224 SER B CA 1
ATOM 1300 C C . SER B 1 65 ? 6.154 -6.590 8.636 1.00 28.38 224 SER B C 1
ATOM 1301 O O . SER B 1 65 ? 5.685 -6.767 9.749 1.00 28.64 224 SER B O 1
ATOM 1304 N N . GLU B 1 66 ? 7.455 -6.707 8.390 1.00 28.02 225 GLU B N 1
ATOM 1305 C CA . GLU B 1 66 ? 8.368 -7.109 9.437 1.00 28.52 225 GLU B CA 1
ATOM 1306 C C . GLU B 1 66 ? 9.772 -6.644 9.118 1.00 28.06 225 GLU B C 1
ATOM 1307 O O . GLU B 1 66 ? 10.172 -6.593 7.939 1.00 27.32 225 GLU B O 1
ATOM 1313 N N . VAL B 1 67 ? 10.503 -6.267 10.168 1.00 27.77 226 VAL B N 1
ATOM 1314 C CA . VAL B 1 67 ? 11.918 -5.962 10.055 1.00 27.66 226 VAL B CA 1
ATOM 1315 C C . VAL B 1 67 ? 12.685 -6.834 11.036 1.00 29.27 226 VAL B C 1
ATOM 1316 O O . VAL B 1 67 ? 12.369 -6.867 12.245 1.00 29.89 226 VAL B O 1
ATOM 1320 N N . LEU B 1 68 ? 13.678 -7.541 10.507 1.00 29.86 227 LEU B N 1
ATOM 1321 C CA . LEU B 1 68 ? 14.489 -8.465 11.282 1.00 31.20 227 LEU B CA 1
ATOM 1322 C C . LEU B 1 68 ? 15.908 -7.965 11.158 1.00 30.94 227 LEU B C 1
ATOM 1323 O O . LEU B 1 68 ? 16.291 -7.395 10.130 1.00 30.39 227 LEU B O 1
ATOM 1328 N N . VAL B 1 69 ? 16.695 -8.215 12.194 1.00 31.84 228 VAL B N 1
ATOM 1329 C CA . VAL B 1 69 ? 18.107 -7.885 12.206 1.00 31.65 228 VAL B CA 1
ATOM 1330 C C . VAL B 1 69 ? 18.848 -9.134 12.626 1.00 33.57 228 VAL B C 1
ATOM 1331 O O . VAL B 1 69 ? 18.511 -9.767 13.632 1.00 33.18 228 VAL B O 1
ATOM 1335 N N . ARG B 1 70 ? 19.854 -9.501 11.852 1.00 34.98 229 ARG B N 1
ATOM 1336 C CA . ARG B 1 70 ? 20.569 -10.719 12.130 1.00 37.64 229 ARG B CA 1
ATOM 1337 C C . ARG B 1 70 ? 22.040 -10.597 11.784 1.00 38.25 229 ARG B C 1
ATOM 1338 O O . ARG B 1 70 ? 22.416 -9.810 10.921 1.00 37.36 229 ARG B O 1
ATOM 1346 N N . PRO B 1 71 ? 22.875 -11.364 12.486 1.00 40.22 230 PRO B N 1
ATOM 1347 C CA . PRO B 1 71 ? 24.288 -11.355 12.194 1.00 41.93 230 PRO B CA 1
ATOM 1348 C C . PRO B 1 71 ? 24.568 -12.161 10.937 1.00 44.16 230 PRO B C 1
ATOM 1349 O O . PRO B 1 71 ? 23.824 -13.095 10.611 1.00 44.01 230 PRO B O 1
ATOM 1353 N N . GLN B 1 72 ? 25.620 -11.770 10.233 1.00 46.07 231 GLN B N 1
ATOM 1354 C CA . GLN B 1 72 ? 26.071 -12.494 9.073 1.00 48.95 231 GLN B CA 1
ATOM 1355 C C . GLN B 1 72 ? 26.632 -13.835 9.546 1.00 51.61 231 GLN B C 1
ATOM 1356 O O . GLN B 1 72 ? 26.252 -14.890 9.039 1.00 52.61 231 GLN B O 1
ATOM 1362 N N . SER B 1 73 ? 27.510 -13.773 10.545 1.00 53.38 232 SER B N 1
ATOM 1363 C CA . SER B 1 73 ? 27.995 -14.950 11.258 1.00 55.93 232 SER B CA 1
ATOM 1364 C C . SER B 1 73 ? 28.090 -14.659 12.752 1.00 56.65 232 SER B C 1
ATOM 1365 O O . SER B 1 73 ? 28.196 -13.510 13.168 1.00 56.12 232 SER B O 1
ATOM 1368 N N . GLY B 1 74 ? 28.059 -15.715 13.554 1.00 58.88 233 GLY B N 1
ATOM 1369 C CA . GLY B 1 74 ? 28.201 -15.584 15.001 1.00 59.56 233 GLY B CA 1
ATOM 1370 C C . GLY B 1 74 ? 26.909 -15.120 15.651 1.00 59.21 233 GLY B C 1
ATOM 1371 O O . GLY B 1 74 ? 25.811 -15.323 15.107 1.00 58.94 233 GLY B O 1
ATOM 1372 N N . GLN B 1 75 ? 27.048 -14.517 16.831 1.00 59.07 234 GLN B N 1
ATOM 1373 C CA . GLN B 1 75 ? 25.915 -13.936 17.549 1.00 58.36 234 GLN B CA 1
ATOM 1374 C C . GLN B 1 75 ? 25.936 -12.434 17.371 1.00 55.74 234 GLN B C 1
ATOM 1375 O O . GLN B 1 75 ? 26.984 -11.842 17.069 1.00 55.71 234 GLN B O 1
ATOM 1381 N N . LEU B 1 76 ? 24.769 -11.825 17.551 1.00 53.32 235 LEU B N 1
ATOM 1382 C CA . LEU B 1 76 ? 24.652 -10.373 17.556 1.00 50.50 235 LEU B CA 1
ATOM 1383 C C . LEU B 1 76 ? 24.228 -9.967 18.949 1.00 49.88 235 LEU B C 1
ATOM 1384 O O . LEU B 1 76 ? 23.178 -10.383 19.428 1.00 49.49 235 LEU B O 1
ATOM 1389 N N . THR B 1 77 ? 25.035 -9.151 19.612 1.00 49.01 236 THR B N 1
ATOM 1390 C CA . THR B 1 77 ? 24.650 -8.700 20.945 1.00 48.88 236 THR B CA 1
ATOM 1391 C C . THR B 1 77 ? 23.353 -7.895 20.830 1.00 47.67 236 THR B C 1
ATOM 1392 O O . THR B 1 77 ? 23.060 -7.344 19.773 1.00 46.66 236 THR B O 1
ATOM 1396 N N . PRO B 1 78 ? 22.566 -7.847 21.910 1.00 47.84 237 PRO B N 1
ATOM 1397 C CA . PRO B 1 78 ? 21.372 -6.998 21.920 1.00 47.05 237 PRO B CA 1
ATOM 1398 C C . PRO B 1 78 ? 21.688 -5.500 21.793 1.00 45.82 237 PRO B C 1
ATOM 1399 O O . PRO B 1 78 ? 20.890 -4.740 21.241 1.00 44.95 237 PRO B O 1
ATOM 1403 N N . GLU B 1 79 ? 22.841 -5.080 22.294 1.00 45.71 238 GLU B N 1
ATOM 1404 C CA . GLU B 1 79 ? 23.235 -3.675 22.195 1.00 45.21 238 GLU B CA 1
ATOM 1405 C C . GLU B 1 79 ? 23.399 -3.280 20.722 1.00 42.94 238 GLU B C 1
ATOM 1406 O O . GLU B 1 79 ? 22.959 -2.213 20.302 1.00 41.55 238 GLU B O 1
ATOM 1412 N N . LEU B 1 80 ? 24.057 -4.155 19.964 1.00 41.78 239 LEU B N 1
ATOM 1413 C CA . LEU B 1 80 ? 24.306 -3.939 18.541 1.00 40.61 239 LEU B CA 1
ATOM 1414 C C . LEU B 1 80 ? 23.052 -4.099 17.686 1.00 39.21 239 LEU B C 1
ATOM 1415 O O . LEU B 1 80 ? 22.876 -3.392 16.692 1.00 38.99 239 LEU B O 1
ATOM 1420 N N . GLU B 1 81 ? 22.180 -5.021 18.061 1.00 38.51 240 GLU B N 1
ATOM 1421 C CA . GLU B 1 81 ? 20.885 -5.117 17.400 1.00 37.72 240 GLU B CA 1
ATOM 1422 C C . GLU B 1 81 ? 20.112 -3.803 17.554 1.00 36.47 240 GLU B C 1
ATOM 1423 O O . GLU B 1 81 ? 19.577 -3.271 16.599 1.00 35.28 240 GLU B O 1
ATOM 1429 N N . THR B 1 82 ? 20.059 -3.300 18.779 1.00 35.84 241 THR B N 1
ATOM 1430 C CA . THR B 1 82 ? 19.472 -2.000 19.073 1.00 35.28 241 THR B CA 1
ATOM 1431 C C . THR B 1 82 ? 20.091 -0.879 18.253 1.00 34.16 241 THR B C 1
ATOM 1432 O O . THR B 1 82 ? 19.387 0.012 17.780 1.00 33.32 241 THR B O 1
ATOM 1436 N N . GLN B 1 83 ? 21.411 -0.905 18.111 1.00 34.52 242 GLN B N 1
ATOM 1437 C CA . GLN B 1 83 ? 22.112 0.086 17.283 1.00 34.53 242 GLN B CA 1
ATOM 1438 C C . GLN B 1 83 ? 21.543 0.116 15.861 1.00 33.22 242 GLN B C 1
ATOM 1439 O O . GLN B 1 83 ? 21.393 1.179 15.273 1.00 32.66 242 GLN B O 1
ATOM 1445 N N . VAL B 1 84 ? 21.252 -1.066 15.323 1.00 32.06 243 VAL B N 1
ATOM 1446 C CA . VAL B 1 84 ? 20.694 -1.199 13.985 1.00 30.80 243 VAL B CA 1
ATOM 1447 C C . VAL B 1 84 ? 19.284 -0.622 13.951 1.00 30.26 243 VAL B C 1
ATOM 1448 O O . VAL B 1 84 ? 18.984 0.186 13.074 1.00 28.98 243 VAL B O 1
ATOM 1452 N N . TYR B 1 85 ? 18.428 -1.010 14.902 1.00 29.88 244 TYR B N 1
ATOM 1453 C CA . TYR B 1 85 ? 17.038 -0.493 14.912 1.00 30.17 244 TYR B CA 1
ATOM 1454 C C . TYR B 1 85 ? 16.947 1.004 15.188 1.00 30.18 244 TYR B C 1
ATOM 1455 O O . TYR B 1 85 ? 16.034 1.661 14.732 1.00 31.63 244 TYR B O 1
ATOM 1464 N N . ASN B 1 86 ? 17.873 1.536 15.958 1.00 30.31 245 ASN B N 1
ATOM 1465 C CA . ASN B 1 86 ? 17.915 2.963 16.227 1.00 30.74 245 ASN B CA 1
ATOM 1466 C C . ASN B 1 86 ? 17.982 3.828 14.957 1.00 30.47 245 ASN B C 1
ATOM 1467 O O . ASN B 1 86 ? 17.460 4.948 14.931 1.00 31.53 245 ASN B O 1
ATOM 1472 N N . VAL B 1 87 ? 18.694 3.333 13.943 1.00 29.37 246 VAL B N 1
ATOM 1473 C CA . VAL B 1 87 ? 19.123 4.181 12.824 1.00 29.16 246 VAL B CA 1
ATOM 1474 C C . VAL B 1 87 ? 18.369 3.918 11.514 1.00 29.45 246 VAL B C 1
ATOM 1475 O O . VAL B 1 87 ? 18.457 4.707 10.582 1.00 30.08 246 VAL B O 1
ATOM 1479 N N . ILE B 1 88 ? 17.612 2.832 11.447 1.00 29.50 247 ILE B N 1
ATOM 1480 C CA . ILE B 1 88 ? 16.866 2.528 10.214 1.00 29.72 247 ILE B CA 1
ATOM 1481 C C . ILE B 1 88 ? 15.519 3.204 10.270 1.00 29.99 247 ILE B C 1
ATOM 1482 O O . ILE B 1 88 ? 14.934 3.389 11.356 1.00 30.40 247 ILE B O 1
ATOM 1487 N N . ARG B 1 89 ? 15.036 3.604 9.102 1.00 29.85 248 ARG B N 1
ATOM 1488 C CA . ARG B 1 89 ? 13.715 4.233 8.998 1.00 30.36 248 ARG B CA 1
ATOM 1489 C C . ARG B 1 89 ? 12.663 3.208 8.635 1.00 29.46 248 ARG B C 1
ATOM 1490 O O . ARG B 1 89 ? 11.511 3.346 9.004 1.00 29.47 248 ARG B O 1
ATOM 1498 N N . THR B 1 90 ? 13.070 2.189 7.884 1.00 28.76 249 THR B N 1
ATOM 1499 C CA . THR B 1 90 ? 12.167 1.140 7.435 1.00 28.09 249 THR B CA 1
ATOM 1500 C C . THR B 1 90 ? 11.530 0.428 8.620 1.00 27.84 249 THR B C 1
ATOM 1501 O O . THR B 1 90 ? 12.246 -0.059 9.489 1.00 27.71 249 THR B O 1
ATOM 1505 N N . GLN B 1 91 ? 10.197 0.346 8.634 1.00 28.20 250 GLN B N 1
ATOM 1506 C CA . GLN B 1 91 ? 9.439 -0.164 9.800 1.00 29.31 250 GLN B CA 1
ATOM 1507 C C . GLN B 1 91 ? 8.163 -0.882 9.462 1.00 28.28 250 GLN B C 1
ATOM 1508 O O . GLN B 1 91 ? 7.512 -0.499 8.507 1.00 26.82 250 GLN B O 1
ATOM 1514 N N . PRO B 1 92 ? 7.711 -1.809 10.341 1.00 28.11 251 PRO B N 1
ATOM 1515 C CA . PRO B 1 92 ? 6.418 -2.436 10.054 1.00 28.33 251 PRO B CA 1
ATOM 1516 C C . PRO B 1 92 ? 5.304 -1.401 10.043 1.00 28.59 251 PRO B C 1
ATOM 1517 O O . PRO B 1 92 ? 5.305 -0.511 10.858 1.00 29.82 251 PRO B O 1
ATOM 1521 N N . GLY B 1 93 ? 4.394 -1.490 9.084 1.00 28.69 252 GLY B N 1
ATOM 1522 C CA . GLY B 1 93 ? 3.267 -0.577 8.999 1.00 28.47 252 GLY B CA 1
ATOM 1523 C C . GLY B 1 93 ? 3.519 0.668 8.153 1.00 28.23 252 GLY B C 1
ATOM 1524 O O . GLY B 1 93 ? 2.627 1.502 7.964 1.00 28.93 252 GLY B O 1
ATOM 1525 N N . ARG B 1 94 ? 4.737 0.819 7.669 1.00 27.42 253 ARG B N 1
ATOM 1526 C CA . ARG B 1 94 ? 5.075 1.900 6.734 1.00 28.00 253 ARG B CA 1
ATOM 1527 C C . ARG B 1 94 ? 5.619 1.243 5.495 1.00 27.04 253 ARG B C 1
ATOM 1528 O O . ARG B 1 94 ? 6.033 0.080 5.531 1.00 26.30 253 ARG B O 1
ATOM 1536 N N . THR B 1 95 ? 5.652 1.994 4.411 1.00 26.50 254 THR B N 1
ATOM 1537 C CA . THR B 1 95 ? 6.210 1.470 3.200 1.00 26.44 254 THR B CA 1
ATOM 1538 C C . THR B 1 95 ? 7.714 1.692 3.198 1.00 25.81 254 THR B C 1
ATOM 1539 O O . THR B 1 95 ? 8.258 2.440 4.008 1.00 25.39 254 THR B O 1
ATOM 1543 N N . THR B 1 96 ? 8.391 1.017 2.293 1.00 25.59 255 THR B N 1
ATOM 1544 C CA . THR B 1 96 ? 9.794 1.311 2.040 1.00 25.36 255 THR B CA 1
ATOM 1545 C C . THR B 1 96 ? 10.059 1.253 0.535 1.00 26.23 255 THR B C 1
ATOM 1546 O O . THR B 1 96 ? 9.179 0.879 -0.240 1.00 26.63 255 THR B O 1
ATOM 1550 N N . THR B 1 97 ? 11.259 1.660 0.134 1.00 26.51 256 THR B N 1
ATOM 1551 C CA . THR B 1 97 ? 11.665 1.654 -1.271 1.00 27.04 256 THR B CA 1
ATOM 1552 C C . THR B 1 97 ? 13.091 1.188 -1.338 1.00 27.69 256 THR B C 1
ATOM 1553 O O . THR B 1 97 ? 13.766 1.116 -0.322 1.00 27.72 256 THR B O 1
ATOM 1557 N N . ARG B 1 98 ? 13.550 0.902 -2.546 1.00 29.19 257 ARG B N 1
ATOM 1558 C CA . ARG B 1 98 ? 14.927 0.504 -2.803 1.00 30.29 257 ARG B CA 1
ATOM 1559 C C . ARG B 1 98 ? 15.940 1.486 -2.226 1.00 29.76 257 ARG B C 1
ATOM 1560 O O . ARG B 1 98 ? 16.878 1.081 -1.540 1.00 29.36 257 ARG B O 1
ATOM 1568 N N . SER B 1 99 ? 15.767 2.771 -2.492 1.00 29.76 258 SER B N 1
ATOM 1569 C CA . SER B 1 99 ? 16.704 3.750 -1.964 1.00 30.78 258 SER B CA 1
ATOM 1570 C C . SER B 1 99 ? 16.545 3.982 -0.463 1.00 29.87 258 SER B C 1
ATOM 1571 O O . SER B 1 99 ? 17.521 4.288 0.192 1.00 29.56 258 SER B O 1
ATOM 1574 N N . GLN B 1 100 ? 15.342 3.822 0.083 1.00 30.12 259 GLN B N 1
ATOM 1575 C CA . GLN B 1 100 ? 15.181 3.929 1.529 1.00 29.92 259 GLN B CA 1
ATOM 1576 C C . GLN B 1 100 ? 16.003 2.843 2.216 1.00 29.30 259 GLN B C 1
ATOM 1577 O O . GLN B 1 100 ? 16.723 3.108 3.158 1.00 29.67 259 GLN B O 1
ATOM 1583 N N . LEU B 1 101 ? 15.899 1.620 1.712 1.00 29.41 260 LEU B N 1
ATOM 1584 C CA . LEU B 1 101 ? 16.714 0.497 2.173 1.00 28.75 260 LEU B CA 1
ATOM 1585 C C . LEU B 1 101 ? 18.206 0.803 2.065 1.00 29.31 260 LEU B C 1
ATOM 1586 O O . LEU B 1 101 ? 18.964 0.498 2.994 1.00 28.54 260 LEU B O 1
ATOM 1591 N N . GLN B 1 102 ? 18.639 1.412 0.961 1.00 29.45 261 GLN B N 1
ATOM 1592 C CA . GLN B 1 102 ? 20.055 1.787 0.842 1.00 30.20 261 GLN B CA 1
ATOM 1593 C C . GLN B 1 102 ? 20.448 2.859 1.876 1.00 29.87 261 GLN B C 1
ATOM 1594 O O . GLN B 1 102 ? 21.497 2.784 2.494 1.00 28.96 261 GLN B O 1
ATOM 1600 N N . GLU B 1 103 ? 19.596 3.843 2.081 1.00 30.13 262 GLU B N 1
ATOM 1601 C CA . GLU B 1 103 ? 19.879 4.847 3.111 1.00 31.25 262 GLU B CA 1
ATOM 1602 C C . GLU B 1 103 ? 19.921 4.254 4.532 1.00 29.84 262 GLU B C 1
ATOM 1603 O O . GLU B 1 103 ? 20.780 4.608 5.337 1.00 29.66 262 GLU B O 1
ATOM 1609 N N . ASP B 1 104 ? 19.029 3.316 4.817 1.00 28.90 263 ASP B N 1
ATOM 1610 C CA . ASP B 1 104 ? 19.104 2.569 6.068 1.00 27.77 263 ASP B CA 1
ATOM 1611 C C . ASP B 1 104 ? 20.435 1.821 6.196 1.00 27.71 263 ASP B C 1
ATOM 1612 O O . ASP B 1 104 ? 21.037 1.806 7.277 1.00 27.49 263 ASP B O 1
ATOM 1617 N N . ILE B 1 105 ? 20.874 1.182 5.115 1.00 27.83 264 ILE B N 1
ATOM 1618 C CA . ILE B 1 105 ? 22.149 0.463 5.098 1.00 28.26 264 ILE B CA 1
ATOM 1619 C C . ILE B 1 105 ? 23.332 1.399 5.404 1.00 28.73 264 ILE B C 1
ATOM 1620 O O . ILE B 1 105 ? 24.189 1.057 6.217 1.00 28.24 264 ILE B O 1
ATOM 1625 N N . ASN B 1 106 ? 23.352 2.568 4.760 1.00 29.33 265 ASN B N 1
ATOM 1626 C CA . ASN B 1 106 ? 24.369 3.590 5.017 1.00 30.49 265 ASN B CA 1
ATOM 1627 C C . ASN B 1 106 ? 24.302 4.100 6.457 1.00 29.97 265 ASN B C 1
ATOM 1628 O O . ASN B 1 106 ? 25.315 4.418 7.051 1.00 29.86 265 ASN B O 1
ATOM 1633 N N . ALA B 1 107 ? 23.091 4.228 6.982 1.00 29.69 266 ALA B N 1
ATOM 1634 C CA . ALA B 1 107 ? 22.896 4.711 8.347 1.00 29.81 266 ALA B CA 1
ATOM 1635 C C . ALA B 1 107 ? 23.510 3.713 9.328 1.00 30.06 266 ALA B C 1
ATOM 1636 O O . ALA B 1 107 ? 24.195 4.113 10.259 1.00 30.85 266 ALA B O 1
ATOM 1638 N N . ILE B 1 108 ? 23.320 2.415 9.069 1.00 30.27 267 ILE B N 1
ATOM 1639 C CA . ILE B 1 108 ? 23.929 1.336 9.873 1.00 30.05 267 ILE B CA 1
ATOM 1640 C C . ILE B 1 108 ? 25.469 1.328 9.829 1.00 31.50 267 ILE B C 1
ATOM 1641 O O . ILE B 1 108 ? 26.143 1.184 10.860 1.00 31.57 267 ILE B O 1
ATOM 1646 N N . PHE B 1 109 ? 26.027 1.469 8.641 1.00 32.58 268 PHE B N 1
ATOM 1647 C CA . PHE B 1 109 ? 27.460 1.645 8.498 1.00 34.08 268 PHE B CA 1
ATOM 1648 C C . PHE B 1 109 ? 27.926 2.878 9.247 1.00 34.17 268 PHE B C 1
ATOM 1649 O O . PHE B 1 109 ? 29.022 2.892 9.796 1.00 34.45 268 PHE B O 1
ATOM 1657 N N . GLY B 1 110 ? 27.092 3.916 9.226 1.00 34.04 269 GLY B N 1
ATOM 1658 C CA . GLY B 1 110 ? 27.383 5.185 9.852 1.00 34.50 269 GLY B CA 1
ATOM 1659 C C . GLY B 1 110 ? 27.608 5.066 11.340 1.00 35.10 269 GLY B C 1
ATOM 1660 O O . GLY B 1 110 ? 28.319 5.889 11.899 1.00 36.44 269 GLY B O 1
ATOM 1661 N N . THR B 1 111 ? 27.011 4.057 11.987 1.00 34.65 270 THR B N 1
ATOM 1662 C CA . THR B 1 111 ? 27.197 3.863 13.424 1.00 35.01 270 THR B CA 1
ATOM 1663 C C . THR B 1 111 ? 28.633 3.498 13.755 1.00 35.64 270 THR B C 1
ATOM 1664 O O . THR B 1 111 ? 29.059 3.725 14.874 1.00 36.54 270 THR B O 1
ATOM 1668 N N . GLY B 1 112 ? 29.349 2.885 12.812 1.00 35.82 271 GLY B N 1
ATOM 1669 C CA . GLY B 1 112 ? 30.767 2.554 12.995 1.00 36.61 271 GLY B CA 1
ATOM 1670 C C . GLY B 1 112 ? 31.097 1.156 13.497 1.00 36.63 271 GLY B C 1
ATOM 1671 O O . GLY B 1 112 ? 32.256 0.743 13.456 1.00 37.62 271 GLY B O 1
ATOM 1672 N N . PHE B 1 113 ? 30.087 0.426 13.957 1.00 36.43 272 PHE B N 1
ATOM 1673 C CA . PHE B 1 113 ? 30.267 -0.891 14.573 1.00 36.63 272 PHE B CA 1
ATOM 1674 C C . PHE B 1 113 ? 30.365 -2.103 13.603 1.00 36.57 272 PHE B C 1
ATOM 1675 O O . PHE B 1 113 ? 30.644 -3.222 14.038 1.00 36.92 272 PHE B O 1
ATOM 1683 N N . PHE B 1 114 ? 30.185 -1.876 12.307 1.00 36.42 273 PHE B N 1
ATOM 1684 C CA . PHE B 1 114 ? 30.004 -2.966 11.340 1.00 36.49 273 PHE B CA 1
ATOM 1685 C C . PHE B 1 114 ? 30.887 -2.856 10.112 1.00 37.34 273 PHE B C 1
ATOM 1686 O O . PHE B 1 114 ? 31.069 -1.775 9.555 1.00 36.28 273 PHE B O 1
ATOM 1694 N N . SER B 1 115 ? 31.377 -4.012 9.669 1.00 38.66 274 SER B N 1
ATOM 1695 C CA . SER B 1 115 ? 32.196 -4.116 8.466 1.00 40.01 274 SER B CA 1
ATOM 1696 C C . SER B 1 115 ? 31.376 -4.446 7.236 1.00 40.64 274 SER B C 1
ATOM 1697 O O . SER B 1 115 ? 31.820 -4.169 6.115 1.00 41.86 274 SER B O 1
ATOM 1700 N N . ASN B 1 116 ? 30.201 -5.057 7.421 1.00 40.37 275 ASN B N 1
ATOM 1701 C CA . ASN B 1 116 ? 29.342 -5.409 6.287 1.00 40.90 275 ASN B CA 1
ATOM 1702 C C . ASN B 1 116 ? 27.846 -5.267 6.631 1.00 39.06 275 ASN B C 1
ATOM 1703 O O . ASN B 1 116 ? 27.398 -5.691 7.687 1.00 38.37 275 ASN B O 1
ATOM 1708 N N . VAL B 1 117 ? 27.085 -4.653 5.739 1.00 38.04 276 VAL B N 1
ATOM 1709 C CA . VAL B 1 117 ? 25.657 -4.511 5.928 1.00 37.34 276 VAL B CA 1
ATOM 1710 C C . VAL B 1 117 ? 24.926 -4.751 4.608 1.00 38.11 276 VAL B C 1
ATOM 1711 O O . VAL B 1 117 ? 25.341 -4.245 3.543 1.00 38.81 276 VAL B O 1
ATOM 1715 N N . GLN B 1 118 ? 23.853 -5.534 4.679 1.00 37.49 277 GLN B N 1
ATOM 1716 C CA . GLN B 1 118 ? 22.925 -5.647 3.559 1.00 37.90 277 GLN B CA 1
ATOM 1717 C C . GLN B 1 118 ? 21.470 -5.798 4.011 1.00 36.61 277 GLN B C 1
ATOM 1718 O O . GLN B 1 118 ? 21.200 -6.166 5.151 1.00 36.13 277 GLN B O 1
ATOM 1724 N N . ALA B 1 119 ? 20.553 -5.509 3.089 1.00 35.65 278 ALA B N 1
ATOM 1725 C CA . ALA B 1 119 ? 19.139 -5.703 3.298 1.00 35.12 278 ALA B CA 1
ATOM 1726 C C . ALA B 1 119 ? 18.585 -6.744 2.335 1.00 36.30 278 ALA B C 1
ATOM 1727 O O . ALA B 1 119 ? 18.729 -6.631 1.104 1.00 37.50 278 ALA B O 1
ATOM 1729 N N . SER B 1 120 ? 17.895 -7.734 2.890 1.00 34.88 279 SER B N 1
ATOM 1730 C CA . SER B 1 120 ? 17.359 -8.805 2.080 1.00 35.04 279 SER B CA 1
ATOM 1731 C C . SER B 1 120 ? 15.836 -8.820 2.221 1.00 33.71 279 SER B C 1
ATOM 1732 O O . SER B 1 120 ? 15.318 -9.227 3.255 1.00 33.25 279 SER B O 1
ATOM 1735 N N . PRO B 1 121 ? 15.111 -8.324 1.206 1.00 32.77 280 PRO B N 1
ATOM 1736 C CA . PRO B 1 121 ? 13.663 -8.275 1.351 1.00 32.23 280 PRO B CA 1
ATOM 1737 C C . PRO B 1 121 ? 12.948 -9.487 0.785 1.00 32.78 280 PRO B C 1
ATOM 1738 O O . PRO B 1 121 ? 13.359 -10.055 -0.219 1.00 33.61 280 PRO B O 1
ATOM 1742 N N . GLU B 1 122 ? 11.838 -9.829 1.410 1.00 32.54 281 GLU B N 1
ATOM 1743 C CA . GLU B 1 122 ? 11.003 -10.912 0.955 1.00 34.13 281 GLU B CA 1
ATOM 1744 C C . GLU B 1 122 ? 9.578 -10.341 0.896 1.00 33.30 281 GLU B C 1
ATOM 1745 O O . GLU B 1 122 ? 8.975 -10.037 1.932 1.00 32.52 281 GLU B O 1
ATOM 1751 N N . ASP B 1 123 ? 9.074 -10.155 -0.327 1.00 32.91 282 ASP B N 1
ATOM 1752 C CA . ASP B 1 123 ? 7.764 -9.551 -0.594 1.00 32.93 282 ASP B CA 1
ATOM 1753 C C . ASP B 1 123 ? 6.670 -10.610 -0.462 1.00 32.46 282 ASP B C 1
ATOM 1754 O O . ASP B 1 123 ? 6.623 -11.534 -1.268 1.00 34.51 282 ASP B O 1
ATOM 1759 N N . THR B 1 124 ? 5.788 -10.467 0.527 1.00 30.13 283 THR B N 1
ATOM 1760 C CA . THR B 1 124 ? 4.769 -11.487 0.818 1.00 29.07 283 THR B CA 1
ATOM 1761 C C . THR B 1 124 ? 3.392 -10.860 0.630 1.00 27.33 283 THR B C 1
ATOM 1762 O O . THR B 1 124 ? 3.287 -9.664 0.502 1.00 25.61 283 THR B O 1
ATOM 1766 N N . PRO B 1 125 ? 2.319 -11.675 0.645 1.00 27.88 284 PRO B N 1
ATOM 1767 C CA . PRO B 1 125 ? 0.968 -11.134 0.591 1.00 28.17 284 PRO B CA 1
ATOM 1768 C C . PRO B 1 125 ? 0.628 -10.171 1.712 1.00 27.78 284 PRO B C 1
ATOM 1769 O O . PRO B 1 125 ? -0.233 -9.322 1.538 1.00 28.72 284 PRO B O 1
ATOM 1773 N N . LEU B 1 126 ? 1.324 -10.307 2.835 1.00 27.54 285 LEU B N 1
ATOM 1774 C CA . LEU B 1 126 ? 1.079 -9.541 4.052 1.00 28.28 285 LEU B CA 1
ATOM 1775 C C . LEU B 1 126 ? 1.898 -8.234 4.078 1.00 27.31 285 LEU B C 1
ATOM 1776 O O . LEU B 1 126 ? 1.624 -7.316 4.861 1.00 27.08 285 LEU B O 1
ATOM 1781 N N . GLY B 1 127 ? 2.889 -8.159 3.198 1.00 26.68 286 GLY B N 1
ATOM 1782 C CA . GLY B 1 127 ? 3.892 -7.106 3.220 1.00 25.85 286 GLY B CA 1
ATOM 1783 C C . GLY B 1 127 ? 5.296 -7.672 3.075 1.00 25.81 286 GLY B C 1
ATOM 1784 O O . GLY B 1 127 ? 5.517 -8.902 2.998 1.00 25.99 286 GLY B O 1
ATOM 1785 N N . VAL B 1 128 ? 6.249 -6.758 3.035 1.00 25.36 287 VAL B N 1
ATOM 1786 C CA . VAL B 1 128 ? 7.630 -7.120 2.883 1.00 26.04 287 VAL B CA 1
ATOM 1787 C C . VAL B 1 128 ? 8.284 -7.426 4.221 1.00 25.50 287 VAL B C 1
ATOM 1788 O O . VAL B 1 128 ? 8.170 -6.626 5.149 1.00 24.89 287 VAL B O 1
ATOM 1792 N N . ARG B 1 129 ? 8.947 -8.584 4.303 1.00 25.64 288 ARG B N 1
ATOM 1793 C CA . ARG B 1 129 ? 9.825 -8.926 5.431 1.00 26.45 288 ARG B CA 1
ATOM 1794 C C . ARG B 1 129 ? 11.252 -8.585 5.032 1.00 25.97 288 ARG B C 1
ATOM 1795 O O . ARG B 1 129 ? 11.825 -9.216 4.132 1.00 25.96 288 ARG B O 1
ATOM 1803 N N . VAL B 1 130 ? 11.793 -7.548 5.670 1.00 25.11 289 VAL B N 1
ATOM 1804 C CA . VAL B 1 130 ? 13.126 -7.050 5.369 1.00 25.34 289 VAL B CA 1
ATOM 1805 C C . VAL B 1 130 ? 14.081 -7.511 6.447 1.00 25.91 289 VAL B C 1
ATOM 1806 O O . VAL B 1 130 ? 13.886 -7.202 7.617 1.00 25.16 289 VAL B O 1
ATOM 1810 N N . SER B 1 131 ? 15.111 -8.247 6.050 1.00 26.91 290 SER B N 1
ATOM 1811 C CA . SER B 1 131 ? 16.170 -8.659 6.951 1.00 27.79 290 SER B CA 1
ATOM 1812 C C . SER B 1 131 ? 17.382 -7.776 6.720 1.00 28.43 290 SER B C 1
ATOM 1813 O O . SER B 1 131 ? 17.891 -7.722 5.608 1.00 29.63 290 SER B O 1
ATOM 1816 N N . PHE B 1 132 ? 17.835 -7.076 7.755 1.00 28.64 291 PHE B N 1
ATOM 1817 C CA . PHE B 1 132 ? 19.130 -6.399 7.705 1.00 28.83 291 PHE B CA 1
ATOM 1818 C C . PHE B 1 132 ? 20.183 -7.348 8.280 1.00 30.00 291 PHE B C 1
ATOM 1819 O O . PHE B 1 132 ? 20.079 -7.784 9.427 1.00 30.34 291 PHE B O 1
ATOM 1827 N N . ILE B 1 133 ? 21.160 -7.690 7.455 1.00 30.91 292 ILE B N 1
ATOM 1828 C CA . ILE B 1 133 ? 22.184 -8.661 7.803 1.00 32.20 292 ILE B CA 1
ATOM 1829 C C . ILE B 1 133 ? 23.500 -7.921 8.062 1.00 32.60 292 ILE B C 1
ATOM 1830 O O . ILE B 1 133 ? 24.078 -7.341 7.165 1.00 32.80 292 ILE B O 1
ATOM 1835 N N . VAL B 1 134 ? 23.958 -7.936 9.304 1.00 33.51 293 VAL B N 1
ATOM 1836 C CA . VAL B 1 134 ? 25.078 -7.095 9.704 1.00 34.49 293 VAL B CA 1
ATOM 1837 C C . VAL B 1 134 ? 26.258 -7.959 10.171 1.00 36.51 293 VAL B C 1
ATOM 1838 O O . VAL B 1 134 ? 26.071 -9.047 10.727 1.00 37.06 293 VAL B O 1
ATOM 1842 N N . GLN B 1 135 ? 27.469 -7.484 9.885 1.00 37.63 294 GLN B N 1
ATOM 1843 C CA . GLN B 1 135 ? 28.704 -8.144 10.314 1.00 39.30 294 GLN B CA 1
ATOM 1844 C C . GLN B 1 135 ? 29.456 -7.195 11.257 1.00 38.80 294 GLN B C 1
ATOM 1845 O O . GLN B 1 135 ? 30.082 -6.240 10.804 1.00 38.91 294 GLN B O 1
ATOM 1851 N N . PRO B 1 136 ? 29.371 -7.439 12.574 1.00 38.82 295 PRO B N 1
ATOM 1852 C CA . PRO B 1 136 ? 30.076 -6.629 13.577 1.00 39.09 295 PRO B CA 1
ATOM 1853 C C . PRO B 1 136 ? 31.574 -6.594 13.368 1.00 39.94 295 PRO B C 1
ATOM 1854 O O . PRO B 1 136 ? 32.164 -7.610 13.017 1.00 40.12 295 PRO B O 1
ATOM 1858 N N . ASN B 1 137 ? 32.181 -5.439 13.604 1.00 40.42 296 ASN B N 1
ATOM 1859 C CA . ASN B 1 137 ? 33.630 -5.341 13.614 1.00 41.65 296 ASN B CA 1
ATOM 1860 C C . ASN B 1 137 ? 34.249 -6.268 14.666 1.00 43.19 296 ASN B C 1
ATOM 1861 O O . ASN B 1 137 ? 33.609 -6.603 15.661 1.00 42.40 296 ASN B O 1
ATOM 1866 N N . PRO B 1 138 ? 35.506 -6.676 14.448 1.00 42.37 297 PRO B N 1
ATOM 1867 C CA . PRO B 1 138 ? 36.271 -7.375 15.478 1.00 43.41 297 PRO B CA 1
ATOM 1868 C C . PRO B 1 138 ? 36.640 -6.475 16.644 1.00 43.27 297 PRO B C 1
ATOM 1869 O O . PRO B 1 138 ? 36.633 -5.252 16.511 1.00 43.19 297 PRO B O 1
ATOM 1873 N N . VAL B 1 139 ? 36.998 -7.092 17.764 1.00 44.38 298 VAL B N 1
ATOM 1874 C CA . VAL B 1 139 ? 37.580 -6.397 18.894 1.00 44.36 298 VAL B CA 1
ATOM 1875 C C . VAL B 1 139 ? 38.885 -5.767 18.411 1.00 44.49 298 VAL B C 1
ATOM 1876 O O . VAL B 1 139 ? 39.692 -6.443 17.764 1.00 44.95 298 VAL B O 1
ATOM 1880 N N . LEU B 1 140 ? 39.081 -4.473 18.675 1.00 44.55 299 LEU B N 1
ATOM 1881 C CA . LEU B 1 140 ? 40.333 -3.794 18.283 1.00 44.74 299 LEU B CA 1
ATOM 1882 C C . LEU B 1 140 ? 41.474 -4.253 19.210 1.00 46.03 299 LEU B C 1
ATOM 1883 O O . LEU B 1 140 ? 41.390 -4.104 20.433 1.00 46.24 299 LEU B O 1
ATOM 1888 N N . SER B 1 141 ? 42.523 -4.832 18.628 1.00 47.07 300 SER B N 1
ATOM 1889 C CA . SER B 1 141 ? 43.680 -5.268 19.402 1.00 48.51 300 SER B CA 1
ATOM 1890 C C . SER B 1 141 ? 44.899 -4.369 19.210 1.00 48.95 300 SER B C 1
ATOM 1891 O O . SER B 1 141 ? 45.681 -4.222 20.136 1.00 49.85 300 SER B O 1
ATOM 1894 N N . LYS B 1 142 ? 45.067 -3.767 18.034 1.00 48.79 301 LYS B N 1
ATOM 1895 C CA . LYS B 1 142 ? 46.080 -2.716 17.868 1.00 49.22 301 LYS B CA 1
ATOM 1896 C C . LYS B 1 142 ? 45.969 -1.918 16.583 1.00 48.14 301 LYS B C 1
ATOM 1897 O O . LYS B 1 142 ? 45.441 -2.400 15.582 1.00 48.12 301 LYS B O 1
ATOM 1903 N N . VAL B 1 143 ? 46.497 -0.695 16.637 1.00 47.60 302 VAL B N 1
ATOM 1904 C CA . VAL B 1 143 ? 46.626 0.164 15.473 1.00 46.88 302 VAL B CA 1
ATOM 1905 C C . VAL B 1 143 ? 48.105 0.292 15.110 1.00 47.77 302 VAL B C 1
ATOM 1906 O O . VAL B 1 143 ? 48.936 0.645 15.944 1.00 48.26 302 VAL B O 1
ATOM 1910 N N . GLU B 1 144 ? 48.412 -0.037 13.860 1.00 48.34 303 GLU B N 1
ATOM 1911 C CA . GLU B 1 144 ? 49.748 0.071 13.291 1.00 49.10 303 GLU B CA 1
ATOM 1912 C C . GLU B 1 144 ? 49.742 1.163 12.243 1.00 48.24 303 GLU B C 1
ATOM 1913 O O . GLU B 1 144 ? 48.840 1.183 11.406 1.00 47.44 303 GLU B O 1
ATOM 1919 N N . ILE B 1 145 ? 50.748 2.044 12.264 1.00 48.35 304 ILE B N 1
ATOM 1920 C CA . ILE B 1 145 ? 50.970 2.998 11.173 1.00 47.96 304 ILE B CA 1
ATOM 1921 C C . ILE B 1 145 ? 52.047 2.468 10.225 1.00 49.19 304 ILE B C 1
ATOM 1922 O O . ILE B 1 145 ? 53.150 2.114 10.657 1.00 50.23 304 ILE B O 1
ATOM 1927 N N . GLN B 1 146 ? 51.715 2.418 8.939 1.00 49.09 305 GLN B N 1
ATOM 1928 C CA . GLN B 1 146 ? 52.669 2.066 7.887 1.00 50.56 305 GLN B CA 1
ATOM 1929 C C . GLN B 1 146 ? 52.940 3.319 7.033 1.00 50.25 305 GLN B C 1
ATOM 1930 O O . GLN B 1 146 ? 52.096 3.751 6.231 1.00 49.47 305 GLN B O 1
ATOM 1936 N N . ALA B 1 147 ? 54.122 3.896 7.238 1.00 50.59 306 ALA B N 1
ATOM 1937 C CA . ALA B 1 147 ? 54.497 5.164 6.647 1.00 50.55 306 ALA B CA 1
ATOM 1938 C C . ALA B 1 147 ? 54.893 4.979 5.196 1.00 52.19 306 ALA B C 1
ATOM 1939 O O . ALA B 1 147 ? 55.596 4.034 4.848 1.00 53.91 306 ALA B O 1
ATOM 1941 N N . ASN B 1 148 ? 54.420 5.884 4.353 1.00 52.42 307 ASN B N 1
ATOM 1942 C CA . ASN B 1 148 ? 54.906 5.996 2.989 1.00 54.39 307 ASN B CA 1
ATOM 1943 C C . ASN B 1 148 ? 54.832 4.651 2.261 1.00 56.43 307 ASN B C 1
ATOM 1944 O O . ASN B 1 148 ? 55.861 4.004 2.028 1.00 58.25 307 ASN B O 1
ATOM 1949 N N . PRO B 1 149 ? 53.603 4.238 1.894 1.00 56.73 308 PRO B N 1
ATOM 1950 C CA . PRO B 1 149 ? 53.361 2.967 1.216 1.00 58.88 308 PRO B CA 1
ATOM 1951 C C . PRO B 1 149 ? 53.965 2.979 -0.172 1.00 61.78 308 PRO B C 1
ATOM 1952 O O . PRO B 1 149 ? 53.991 4.029 -0.829 1.00 62.30 308 PRO B O 1
ATOM 1956 N N . GLY B 1 150 ? 54.458 1.827 -0.610 1.00 64.47 309 GLY B N 1
ATOM 1957 C CA . GLY B 1 150 ? 55.123 1.726 -1.903 1.00 67.65 309 GLY B CA 1
ATOM 1958 C C . GLY B 1 150 ? 56.594 2.078 -1.838 1.00 69.10 309 GLY B C 1
ATOM 1959 O O . GLY B 1 150 ? 57.272 2.070 -2.868 1.00 71.65 309 GLY B O 1
ATOM 1960 N N . THR B 1 151 ? 57.088 2.386 -0.634 1.00 68.16 310 THR B N 1
ATOM 1961 C CA . THR B 1 151 ? 58.503 2.721 -0.417 1.00 69.84 310 THR B CA 1
ATOM 1962 C C . THR B 1 151 ? 59.050 2.028 0.842 1.00 70.23 310 THR B C 1
ATOM 1963 O O . THR B 1 151 ? 58.533 0.994 1.272 1.00 70.83 310 THR B O 1
ATOM 1967 N N . ASN B 1 152 ? 60.111 2.602 1.402 1.00 71.05 311 ASN B N 1
ATOM 1968 C CA . ASN B 1 152 ? 60.768 2.114 2.623 1.00 71.65 311 ASN B CA 1
ATOM 1969 C C . ASN B 1 152 ? 61.243 3.269 3.531 1.00 70.27 311 ASN B C 1
ATOM 1970 O O . ASN B 1 152 ? 61.954 3.027 4.515 1.00 70.59 311 ASN B O 1
ATOM 1975 N N . VAL B 1 153 ? 60.851 4.506 3.188 1.00 68.82 312 VAL B N 1
ATOM 1976 C CA . VAL B 1 153 ? 61.140 5.692 3.993 1.00 67.26 312 VAL B CA 1
ATOM 1977 C C . VAL B 1 153 ? 60.421 5.479 5.329 1.00 65.10 312 VAL B C 1
ATOM 1978 O O . VAL B 1 153 ? 59.190 5.484 5.365 1.00 63.34 312 VAL B O 1
ATOM 1982 N N . PRO B 1 154 ? 61.183 5.253 6.419 1.00 65.39 313 PRO B N 1
ATOM 1983 C CA . PRO B 1 154 ? 60.545 4.948 7.701 1.00 63.94 313 PRO B CA 1
ATOM 1984 C C . PRO B 1 154 ? 59.709 6.109 8.224 1.00 61.60 313 PRO B C 1
ATOM 1985 O O . PRO B 1 154 ? 59.920 7.256 7.818 1.00 61.67 313 PRO B O 1
ATOM 1989 N N . SER B 1 155 ? 58.766 5.796 9.109 1.00 59.68 314 SER B N 1
ATOM 1990 C CA . SER B 1 155 ? 57.913 6.799 9.720 1.00 57.46 314 SER B CA 1
ATOM 1991 C C . SER B 1 155 ? 58.716 7.943 10.310 1.00 57.67 314 SER B C 1
ATOM 1992 O O . SER B 1 155 ? 59.756 7.741 10.918 1.00 58.70 314 SER B O 1
ATOM 1995 N N . VAL B 1 156 ? 58.194 9.145 10.128 1.00 56.44 315 VAL B N 1
ATOM 1996 C CA . VAL B 1 156 ? 58.737 10.346 10.746 1.00 56.74 315 VAL B CA 1
ATOM 1997 C C . VAL B 1 156 ? 58.273 10.572 12.198 1.00 55.97 315 VAL B C 1
ATOM 1998 O O . VAL B 1 156 ? 58.805 11.442 12.889 1.00 56.69 315 VAL B O 1
ATOM 2002 N N . LEU B 1 157 ? 57.286 9.808 12.660 1.00 54.42 316 LEU B N 1
ATOM 2003 C CA . LEU B 1 157 ? 56.739 10.033 13.994 1.00 54.02 316 LEU B CA 1
ATOM 2004 C C . LEU B 1 157 ? 57.415 9.170 15.064 1.00 54.53 316 LEU B C 1
ATOM 2005 O O . LEU B 1 157 ? 57.968 8.113 14.760 1.00 54.76 316 LEU B O 1
ATOM 2010 N N . PRO B 1 158 ? 57.391 9.641 16.323 1.00 54.29 317 PRO B N 1
ATOM 2011 C CA . PRO B 1 158 ? 57.910 8.824 17.399 1.00 55.10 317 PRO B CA 1
ATOM 2012 C C . PRO B 1 158 ? 57.248 7.450 17.430 1.00 53.48 317 PRO B C 1
ATOM 2013 O O . PRO B 1 158 ? 56.041 7.328 17.264 1.00 52.01 317 PRO B O 1
ATOM 2017 N N . GLN B 1 159 ? 58.075 6.434 17.625 1.00 54.05 318 GLN B N 1
ATOM 2018 C CA . GLN B 1 159 ? 57.652 5.034 17.688 1.00 53.11 318 GLN B CA 1
ATOM 2019 C C . GLN B 1 159 ? 56.352 4.832 18.479 1.00 51.68 318 GLN B C 1
ATOM 2020 O O . GLN B 1 159 ? 55.467 4.108 18.043 1.00 50.50 318 GLN B O 1
ATOM 2026 N N . ALA B 1 160 ? 56.247 5.495 19.632 1.00 51.93 319 ALA B N 1
ATOM 2027 C CA . ALA B 1 160 ? 55.106 5.321 20.555 1.00 51.53 319 ALA B CA 1
ATOM 2028 C C . ALA B 1 160 ? 53.779 5.994 20.138 1.00 49.72 319 ALA B C 1
ATOM 2029 O O . ALA B 1 160 ? 52.786 5.868 20.867 1.00 49.14 319 ALA B O 1
ATOM 2031 N N . THR B 1 161 ? 53.761 6.709 19.007 1.00 48.48 320 THR B N 1
ATOM 2032 C CA . THR B 1 161 ? 52.617 7.562 18.644 1.00 47.75 320 THR B CA 1
ATOM 2033 C C . THR B 1 161 ? 51.304 6.780 18.530 1.00 47.19 320 THR B C 1
ATOM 2034 O O . THR B 1 161 ? 50.335 7.088 19.228 1.00 46.57 320 THR B O 1
ATOM 2038 N N . ALA B 1 162 ? 51.291 5.771 17.654 1.00 47.13 321 ALA B N 1
ATOM 2039 C CA . ALA B 1 162 ? 50.080 4.972 17.372 1.00 47.10 321 ALA B CA 1
ATOM 2040 C C . ALA B 1 162 ? 49.388 4.523 18.657 1.00 48.02 321 ALA B C 1
ATOM 2041 O O . ALA B 1 162 ? 48.179 4.681 18.846 1.00 47.26 321 ALA B O 1
ATOM 2043 N N . ASP B 1 163 ? 50.179 3.955 19.549 1.00 49.97 322 ASP B N 1
ATOM 2044 C CA . ASP B 1 163 ? 49.628 3.387 20.763 1.00 51.50 322 ASP B CA 1
ATOM 2045 C C . ASP B 1 163 ? 49.167 4.475 21.738 1.00 51.47 322 ASP B C 1
ATOM 2046 O O . ASP B 1 163 ? 48.100 4.364 22.313 1.00 50.74 322 ASP B O 1
ATOM 2051 N N . GLU B 1 164 ? 49.957 5.537 21.885 1.00 51.70 323 GLU B N 1
ATOM 2052 C CA . GLU B 1 164 ? 49.544 6.704 22.681 1.00 52.58 323 GLU B CA 1
ATOM 2053 C C . GLU B 1 164 ? 48.171 7.214 22.269 1.00 50.62 323 GLU B C 1
ATOM 2054 O O . GLU B 1 164 ? 47.330 7.497 23.115 1.00 50.84 323 GLU B O 1
ATOM 2060 N N . ILE B 1 165 ? 47.969 7.351 20.961 1.00 48.28 324 ILE B N 1
ATOM 2061 C CA . ILE B 1 165 ? 46.691 7.833 20.427 1.00 47.19 324 ILE B CA 1
ATOM 2062 C C . ILE B 1 165 ? 45.523 6.834 20.591 1.00 46.49 324 ILE B C 1
ATOM 2063 O O . ILE B 1 165 ? 44.436 7.214 21.030 1.00 46.43 324 ILE B O 1
ATOM 2068 N N . PHE B 1 166 ? 45.758 5.571 20.242 1.00 45.65 325 PHE B N 1
ATOM 2069 C CA . PHE B 1 166 ? 44.669 4.587 20.031 1.00 45.24 325 PHE B CA 1
ATOM 2070 C C . PHE B 1 166 ? 44.502 3.546 21.158 1.00 46.72 325 PHE B C 1
ATOM 2071 O O . PHE B 1 166 ? 43.482 2.849 21.240 1.00 47.03 325 PHE B O 1
ATOM 2079 N N . ARG B 1 167 ? 45.547 3.411 21.964 1.00 48.05 326 ARG B N 1
ATOM 2080 C CA . ARG B 1 167 ? 45.543 2.763 23.285 1.00 50.34 326 ARG B CA 1
ATOM 2081 C C . ARG B 1 167 ? 44.168 2.517 23.930 1.00 50.05 326 ARG B C 1
ATOM 2082 O O . ARG B 1 167 ? 43.816 1.383 24.241 1.00 49.53 326 ARG B O 1
ATOM 2090 N N . ALA B 1 168 ? 43.415 3.592 24.128 1.00 50.00 327 ALA B N 1
ATOM 2091 C CA . ALA B 1 168 ? 42.186 3.546 24.917 1.00 51.14 327 ALA B CA 1
ATOM 2092 C C . ALA B 1 168 ? 41.066 2.745 24.248 1.00 50.19 327 ALA B C 1
ATOM 2093 O O . ALA B 1 168 ? 40.112 2.358 24.911 1.00 51.28 327 ALA B O 1
ATOM 2095 N N . GLN B 1 169 ? 41.188 2.502 22.945 1.00 48.59 328 GLN B N 1
ATOM 2096 C CA . GLN B 1 169 ? 40.178 1.774 22.186 1.00 47.97 328 GLN B CA 1
ATOM 2097 C C . GLN B 1 169 ? 40.462 0.260 22.105 1.00 48.07 328 GLN B C 1
ATOM 2098 O O . GLN B 1 169 ? 39.601 -0.513 21.662 1.00 48.14 328 GLN B O 1
ATOM 2104 N N . TYR B 1 170 ? 41.652 -0.152 22.533 1.00 48.09 329 TYR B N 1
ATOM 2105 C CA . TYR B 1 170 ? 42.030 -1.570 22.562 1.00 48.75 329 TYR B CA 1
ATOM 2106 C C . TYR B 1 170 ? 41.161 -2.411 23.502 1.00 49.54 329 TYR B C 1
ATOM 2107 O O . TYR B 1 170 ? 40.805 -1.973 24.590 1.00 49.98 329 TYR B O 1
ATOM 2116 N N . GLY B 1 171 ? 40.844 -3.628 23.063 1.00 49.80 330 GLY B N 1
ATOM 2117 C CA . GLY B 1 171 ? 40.074 -4.583 23.860 1.00 50.91 330 GLY B CA 1
ATOM 2118 C C . GLY B 1 171 ? 38.566 -4.486 23.683 1.00 50.77 330 GLY B C 1
ATOM 2119 O O . GLY B 1 171 ? 37.832 -5.326 24.211 1.00 52.17 330 GLY B O 1
ATOM 2120 N N . LYS B 1 172 ? 38.104 -3.475 22.944 1.00 49.14 331 LYS B N 1
ATOM 2121 C CA . LYS B 1 172 ? 36.683 -3.334 22.616 1.00 48.86 331 LYS B CA 1
ATOM 2122 C C . LYS B 1 172 ? 36.432 -3.448 21.116 1.00 46.87 331 LYS B C 1
ATOM 2123 O O . LYS B 1 172 ? 37.358 -3.356 20.294 1.00 45.72 331 LYS B O 1
ATOM 2129 N N . ILE B 1 173 ? 35.161 -3.641 20.778 1.00 46.15 332 ILE B N 1
ATOM 2130 C CA . ILE B 1 173 ? 34.719 -3.658 19.394 1.00 44.84 332 ILE B CA 1
ATOM 2131 C C . ILE B 1 173 ? 35.228 -2.400 18.691 1.00 42.93 332 ILE B C 1
ATOM 2132 O O . ILE B 1 173 ? 35.094 -1.294 19.204 1.00 42.42 332 ILE B O 1
ATOM 2137 N N . LEU B 1 174 ? 35.852 -2.590 17.536 1.00 41.60 333 LEU B N 1
ATOM 2138 C CA . LEU B 1 174 ? 36.313 -1.466 16.730 1.00 40.40 333 LEU B CA 1
ATOM 2139 C C . LEU B 1 174 ? 35.117 -0.625 16.360 1.00 40.60 333 LEU B C 1
ATOM 2140 O O . LEU B 1 174 ? 34.133 -1.146 15.812 1.00 40.88 333 LEU B O 1
ATOM 2145 N N . ASN B 1 175 ? 35.185 0.667 16.665 1.00 40.08 334 ASN B N 1
ATOM 2146 C CA . ASN B 1 175 ? 34.191 1.604 16.159 1.00 40.55 334 ASN B CA 1
ATOM 2147 C C . ASN B 1 175 ? 34.884 2.585 15.236 1.00 40.02 334 ASN B C 1
ATOM 2148 O O . ASN B 1 175 ? 35.806 3.255 15.647 1.00 40.00 334 ASN B O 1
ATOM 2153 N N . LEU B 1 176 ? 34.427 2.667 13.992 1.00 40.93 335 LEU B N 1
ATOM 2154 C CA . LEU B 1 176 ? 35.102 3.460 12.964 1.00 40.84 335 LEU B CA 1
ATOM 2155 C C . LEU B 1 176 ? 34.988 4.963 13.181 1.00 41.41 335 LEU B C 1
ATOM 2156 O O . LEU B 1 176 ? 35.814 5.710 12.667 1.00 40.74 335 LEU B O 1
ATOM 2161 N N . ARG B 1 177 ? 33.991 5.405 13.948 1.00 42.65 336 ARG B N 1
ATOM 2162 C CA . ARG B 1 177 ? 33.895 6.830 14.309 1.00 44.30 336 ARG B CA 1
ATOM 2163 C C . ARG B 1 177 ? 35.001 7.209 15.289 1.00 43.41 336 ARG B C 1
ATOM 2164 O O . ARG B 1 177 ? 35.717 8.183 15.080 1.00 43.31 336 ARG B O 1
ATOM 2172 N N . ASP B 1 178 ? 35.115 6.427 16.360 1.00 43.19 337 ASP B N 1
ATOM 2173 C CA . ASP B 1 178 ? 36.175 6.587 17.351 1.00 42.68 337 ASP B CA 1
ATOM 2174 C C . ASP B 1 178 ? 37.536 6.511 16.685 1.00 41.59 337 ASP B C 1
ATOM 2175 O O . ASP B 1 178 ? 38.461 7.197 17.107 1.00 40.65 337 ASP B O 1
ATOM 2180 N N . LEU B 1 179 ? 37.657 5.636 15.680 1.00 40.98 338 LEU B N 1
ATOM 2181 C CA . LEU B 1 179 ? 38.908 5.466 14.937 1.00 40.93 338 LEU B CA 1
ATOM 2182 C C . LEU B 1 179 ? 39.222 6.771 14.209 1.00 41.37 338 LEU B C 1
ATOM 2183 O O . LEU B 1 179 ? 40.383 7.217 14.194 1.00 40.90 338 LEU B O 1
ATOM 2188 N N . GLN B 1 180 ? 38.190 7.356 13.600 1.00 42.30 339 GLN B N 1
ATOM 2189 C CA . GLN B 1 180 ? 38.301 8.653 12.919 1.00 43.45 339 GLN B CA 1
ATOM 2190 C C . GLN B 1 180 ? 38.812 9.750 13.845 1.00 43.74 339 GLN B C 1
ATOM 2191 O O . GLN B 1 180 ? 39.668 10.531 13.439 1.00 43.92 339 GLN B O 1
ATOM 2197 N N . GLU B 1 181 ? 38.274 9.809 15.064 1.00 44.46 340 GLU B N 1
ATOM 2198 C CA . GLU B 1 181 ? 38.743 10.757 16.073 1.00 46.03 340 GLU B CA 1
ATOM 2199 C C . GLU B 1 181 ? 40.225 10.574 16.382 1.00 44.85 340 GLU B C 1
ATOM 2200 O O . GLU B 1 181 ? 40.963 11.538 16.462 1.00 45.07 340 GLU B O 1
ATOM 2206 N N . GLY B 1 182 ? 40.659 9.336 16.544 1.00 43.83 341 GLY B N 1
ATOM 2207 C CA . GLY B 1 182 ? 42.078 9.060 16.668 1.00 43.36 341 GLY B CA 1
ATOM 2208 C C . GLY B 1 182 ? 42.844 9.567 15.452 1.00 42.70 341 GLY B C 1
ATOM 2209 O O . GLY B 1 182 ? 43.924 10.149 15.583 1.00 42.66 341 GLY B O 1
ATOM 2210 N N . ILE B 1 183 ? 42.279 9.365 14.267 1.00 42.20 342 ILE B N 1
ATOM 2211 C CA . ILE B 1 183 ? 42.951 9.780 13.045 1.00 42.05 342 ILE B CA 1
ATOM 2212 C C . ILE B 1 183 ? 43.132 11.300 13.009 1.00 42.91 342 ILE B C 1
ATOM 2213 O O . ILE B 1 183 ? 44.152 11.787 12.525 1.00 42.33 342 ILE B O 1
ATOM 2218 N N . LYS B 1 184 ? 42.180 12.041 13.567 1.00 44.01 343 LYS B N 1
ATOM 2219 C CA . LYS B 1 184 ? 42.327 13.491 13.644 1.00 45.91 343 LYS B CA 1
ATOM 2220 C C . LYS B 1 184 ? 43.484 13.933 14.524 1.00 45.87 343 LYS B C 1
ATOM 2221 O O . LYS B 1 184 ? 44.265 14.796 14.129 1.00 45.94 343 LYS B O 1
ATOM 2227 N N . GLU B 1 185 ? 43.587 13.348 15.710 1.00 45.77 344 GLU B N 1
ATOM 2228 C CA . GLU B 1 185 ? 44.712 13.635 16.585 1.00 46.34 344 GLU B CA 1
ATOM 2229 C C . GLU B 1 185 ? 46.024 13.243 15.897 1.00 44.67 344 GLU B C 1
ATOM 2230 O O . GLU B 1 185 ? 47.008 13.964 15.976 1.00 44.71 344 GLU B O 1
ATOM 2236 N N . LEU B 1 186 ? 46.030 12.105 15.212 1.00 42.83 345 LEU B N 1
ATOM 2237 C CA . LEU B 1 186 ? 47.229 11.677 14.492 1.00 41.94 345 LEU B CA 1
ATOM 2238 C C . LEU B 1 186 ? 47.640 12.792 13.530 1.00 42.08 345 LEU B C 1
ATOM 2239 O O . LEU B 1 186 ? 48.826 13.147 13.407 1.00 41.41 345 LEU B O 1
ATOM 2244 N N . THR B 1 187 ? 46.633 13.339 12.856 1.00 42.07 346 THR B N 1
ATOM 2245 C CA . THR B 1 187 ? 46.829 14.373 11.855 1.00 42.84 346 THR B CA 1
ATOM 2246 C C . THR B 1 187 ? 47.385 15.654 12.466 1.00 44.63 346 THR B C 1
ATOM 2247 O O . THR B 1 187 ? 48.334 16.228 11.919 1.00 44.88 346 THR B O 1
ATOM 2251 N N . LYS B 1 188 ? 46.827 16.098 13.589 1.00 46.19 347 LYS B N 1
ATOM 2252 C CA . LYS B 1 188 ? 47.401 17.262 14.266 1.00 49.10 347 LYS B CA 1
ATOM 2253 C C . LYS B 1 188 ? 48.852 17.022 14.686 1.00 49.46 347 LYS B C 1
ATOM 2254 O O . LYS B 1 188 ? 49.683 17.927 14.591 1.00 50.87 347 LYS B O 1
ATOM 2260 N N . ARG B 1 189 ? 49.153 15.812 15.146 1.00 48.89 348 ARG B N 1
ATOM 2261 C CA . ARG B 1 189 ? 50.515 15.464 15.536 1.00 49.83 348 ARG B CA 1
ATOM 2262 C C . ARG B 1 189 ? 51.520 15.605 14.399 1.00 49.73 348 ARG B C 1
ATOM 2263 O O . ARG B 1 189 ? 52.571 16.227 14.574 1.00 50.44 348 ARG B O 1
ATOM 2271 N N . TYR B 1 190 ? 51.195 15.029 13.246 1.00 48.94 349 TYR B N 1
ATOM 2272 C CA . TYR B 1 190 ? 52.010 15.197 12.043 1.00 49.86 349 TYR B CA 1
ATOM 2273 C C . TYR B 1 190 ? 52.251 16.696 11.752 1.00 51.83 349 TYR B C 1
ATOM 2274 O O . TYR B 1 190 ? 53.371 17.125 11.444 1.00 51.99 349 TYR B O 1
ATOM 2283 N N . GLN B 1 191 ? 51.172 17.465 11.876 1.00 53.15 350 GLN B N 1
ATOM 2284 C CA . GLN B 1 191 ? 51.163 18.920 11.691 1.00 55.67 350 GLN B CA 1
ATOM 2285 C C . GLN B 1 191 ? 52.108 19.626 12.674 1.00 57.38 350 GLN B C 1
ATOM 2286 O O . GLN B 1 191 ? 52.999 20.374 12.260 1.00 58.36 350 GLN B O 1
ATOM 2292 N N . ASP B 1 192 ? 51.906 19.375 13.970 1.00 58.12 351 ASP B N 1
ATOM 2293 C CA . ASP B 1 192 ? 52.721 19.994 15.034 1.00 60.03 351 ASP B CA 1
ATOM 2294 C C . ASP B 1 192 ? 54.206 19.784 14.788 1.00 60.11 351 ASP B C 1
ATOM 2295 O O . ASP B 1 192 ? 55.040 20.523 15.293 1.00 61.81 351 ASP B O 1
ATOM 2300 N N . GLN B 1 193 ? 54.522 18.755 14.013 1.00 58.70 352 GLN B N 1
ATOM 2301 C CA . GLN B 1 193 ? 55.888 18.415 13.665 1.0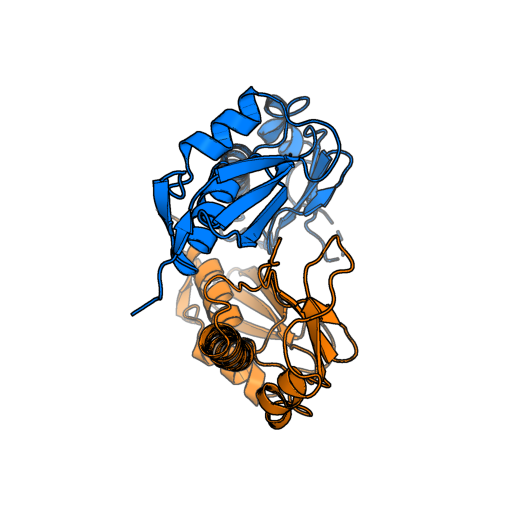0 59.03 352 GLN B CA 1
ATOM 2302 C C . GLN B 1 193 ? 56.277 18.932 12.278 1.00 58.12 352 GLN B C 1
ATOM 2303 O O . GLN B 1 193 ? 57.292 18.506 11.716 1.00 58.95 352 GLN B O 1
ATOM 2309 N N . GLY B 1 194 ? 55.491 19.854 11.736 1.00 56.77 353 GLY B N 1
ATOM 2310 C CA . GLY B 1 194 ? 55.757 20.409 10.414 1.00 56.02 353 GLY B CA 1
ATOM 2311 C C . GLY B 1 194 ? 55.549 19.444 9.251 1.00 53.83 353 GLY B C 1
ATOM 2312 O O . GLY B 1 194 ? 56.187 19.595 8.201 1.00 54.64 353 GLY B O 1
ATOM 2313 N N . TYR B 1 195 ? 54.674 18.453 9.430 1.00 50.67 354 TYR B N 1
ATOM 2314 C CA . TYR B 1 195 ? 54.242 17.586 8.334 1.00 48.79 354 TYR B CA 1
ATOM 2315 C C . TYR B 1 195 ? 52.762 17.880 8.037 1.00 47.18 354 TYR B C 1
ATOM 2316 O O . TYR B 1 195 ? 51.861 17.157 8.468 1.00 46.25 354 TYR B O 1
ATOM 2325 N N . VAL B 1 196 ? 52.534 18.967 7.304 1.00 46.34 355 VAL B N 1
ATOM 2326 C CA . VAL B 1 196 ? 51.215 19.584 7.235 1.00 45.71 355 VAL B CA 1
ATOM 2327 C C . VAL B 1 196 ? 50.321 18.948 6.155 1.00 44.27 355 VAL B C 1
ATOM 2328 O O . VAL B 1 196 ? 49.136 19.226 6.088 1.00 43.97 355 VAL B O 1
ATOM 2332 N N . LEU B 1 197 ? 50.910 18.090 5.329 1.00 43.35 356 LEU B N 1
ATOM 2333 C CA . LEU B 1 197 ? 50.198 17.438 4.252 1.00 42.77 356 LEU B CA 1
ATOM 2334 C C . LEU B 1 197 ? 49.946 15.955 4.531 1.00 42.09 356 LEU B C 1
ATOM 2335 O O . LEU B 1 197 ? 49.400 15.247 3.694 1.00 41.89 356 LEU B O 1
ATOM 2340 N N . ALA B 1 198 ? 50.310 15.490 5.724 1.00 42.04 357 ALA B N 1
ATOM 2341 C CA . ALA B 1 198 ? 50.182 14.075 6.050 1.00 41.61 357 ALA B CA 1
ATOM 2342 C C . ALA B 1 198 ? 48.724 13.626 5.931 1.00 41.96 357 ALA B C 1
ATOM 2343 O O . ALA B 1 198 ? 47.814 14.271 6.468 1.00 41.50 357 ALA B O 1
ATOM 2345 N N . ASN B 1 199 ? 48.522 12.536 5.189 1.00 42.32 358 ASN B N 1
ATOM 2346 C CA . ASN B 1 199 ? 47.202 12.009 4.909 1.00 42.68 358 ASN B CA 1
ATOM 2347 C C . ASN B 1 199 ? 47.171 10.491 4.976 1.00 42.44 358 ASN B C 1
ATOM 2348 O O . ASN B 1 199 ? 48.057 9.811 4.437 1.00 42.58 358 ASN B O 1
ATOM 2353 N N . VAL B 1 200 ? 46.133 9.978 5.628 1.00 42.24 359 VAL B N 1
ATOM 2354 C CA . VAL B 1 200 ? 45.802 8.561 5.546 1.00 42.43 359 VAL B CA 1
ATOM 2355 C C . VAL B 1 200 ? 45.441 8.220 4.117 1.00 44.22 359 VAL B C 1
ATOM 2356 O O . VAL B 1 200 ? 44.681 8.947 3.463 1.00 44.76 359 VAL B O 1
ATOM 2360 N N . VAL B 1 201 ? 46.047 7.142 3.628 1.00 45.64 360 VAL B N 1
ATOM 2361 C CA . VAL B 1 201 ? 45.817 6.643 2.282 1.00 48.25 360 VAL B CA 1
ATOM 2362 C C . VAL B 1 201 ? 44.726 5.565 2.330 1.00 49.38 360 VAL B C 1
ATOM 2363 O O . VAL B 1 201 ? 44.863 4.586 3.046 1.00 49.05 360 VAL B O 1
ATOM 2367 N N . GLY B 1 202 ? 43.651 5.757 1.573 1.00 51.33 361 GLY B N 1
ATOM 2368 C CA . GLY B 1 202 ? 42.542 4.808 1.532 1.00 52.61 361 GLY B CA 1
ATOM 2369 C C . GLY B 1 202 ? 41.839 4.619 2.864 1.00 51.99 361 GLY B C 1
ATOM 2370 O O . GLY B 1 202 ? 41.859 5.498 3.726 1.00 51.73 361 GLY B O 1
ATOM 2371 N N . ALA B 1 203 ? 41.221 3.459 3.027 1.00 52.92 362 ALA B N 1
ATOM 2372 C CA . ALA B 1 203 ? 40.474 3.127 4.229 1.00 52.36 362 ALA B CA 1
ATOM 2373 C C . ALA B 1 203 ? 41.381 2.414 5.232 1.00 51.97 362 ALA B C 1
ATOM 2374 O O . ALA B 1 203 ? 42.292 1.681 4.842 1.00 52.14 362 ALA B O 1
ATOM 2376 N N . PRO B 1 204 ? 41.121 2.610 6.530 1.00 51.51 363 PRO B N 1
ATOM 2377 C CA . PRO B 1 204 ? 41.826 1.798 7.511 1.00 51.58 363 PRO B CA 1
ATOM 2378 C C . PRO B 1 204 ? 41.667 0.322 7.145 1.00 53.17 363 PRO B C 1
ATOM 2379 O O . PRO B 1 204 ? 40.566 -0.112 6.806 1.00 54.07 363 PRO B O 1
ATOM 2383 N N . GLN B 1 205 ? 42.755 -0.433 7.181 1.00 53.96 364 GLN B N 1
ATOM 2384 C CA . GLN B 1 205 ? 42.677 -1.854 6.881 1.00 55.72 364 GLN B CA 1
ATOM 2385 C C . GLN B 1 205 ? 42.627 -2.649 8.176 1.00 54.86 364 GLN B C 1
ATOM 2386 O O . GLN B 1 205 ? 43.452 -2.457 9.061 1.00 54.20 364 GLN B O 1
ATOM 2392 N N . VAL B 1 206 ? 41.641 -3.534 8.266 1.00 54.94 365 VAL B N 1
ATOM 2393 C CA . VAL B 1 206 ? 41.314 -4.233 9.494 1.00 54.43 365 VAL B CA 1
ATOM 2394 C C . VAL B 1 206 ? 41.477 -5.727 9.284 1.00 56.22 365 VAL B C 1
ATOM 2395 O O . VAL B 1 206 ? 40.811 -6.309 8.429 1.00 57.19 365 VAL B O 1
ATOM 2399 N N . SER B 1 207 ? 42.361 -6.346 10.061 1.00 56.51 366 SER B N 1
ATOM 2400 C CA . SER B 1 207 ? 42.526 -7.797 9.998 1.00 58.42 366 SER B CA 1
ATOM 2401 C C . SER B 1 207 ? 41.519 -8.479 10.921 1.00 58.46 366 SER B C 1
ATOM 2402 O O . SER B 1 207 ? 40.907 -7.852 11.795 1.00 56.42 366 SER B O 1
ATOM 2405 N N . GLU B 1 208 ? 41.363 -9.781 10.729 1.00 60.55 367 GLU B N 1
ATOM 2406 C CA . GLU B 1 208 ? 40.388 -10.543 11.496 1.00 61.13 367 GLU B CA 1
ATOM 2407 C C . GLU B 1 208 ? 40.833 -10.728 12.943 1.00 60.22 367 GLU B C 1
ATOM 2408 O O . GLU B 1 208 ? 40.005 -10.818 13.847 1.00 59.71 367 GLU B O 1
ATOM 2414 N N . ASN B 1 209 ? 42.145 -10.708 13.157 1.00 59.84 368 ASN B N 1
ATOM 2415 C CA . ASN B 1 209 ? 42.725 -10.680 14.510 1.00 59.26 368 ASN B CA 1
ATOM 2416 C C . ASN B 1 209 ? 42.621 -9.321 15.229 1.00 56.36 368 ASN B C 1
ATOM 2417 O O . ASN B 1 209 ? 43.141 -9.165 16.332 1.00 56.23 368 ASN B O 1
ATOM 2422 N N . GLY B 1 210 ? 41.980 -8.335 14.600 1.00 54.11 369 GLY B N 1
ATOM 2423 C CA . GLY B 1 210 ? 41.705 -7.042 15.239 1.00 51.69 369 GLY B CA 1
ATOM 2424 C C . GLY B 1 210 ? 42.786 -5.972 15.106 1.00 50.07 369 GLY B C 1
ATOM 2425 O O . GLY B 1 210 ? 42.792 -4.998 15.861 1.00 47.54 369 GLY B O 1
ATOM 2426 N N . VAL B 1 211 ? 43.680 -6.148 14.132 1.00 50.07 370 VAL B N 1
ATOM 2427 C CA . VAL B 1 211 ? 44.799 -5.232 13.920 1.00 49.15 370 VAL B CA 1
ATOM 2428 C C . VAL B 1 211 ? 44.425 -4.254 12.820 1.00 47.66 370 VAL B C 1
ATOM 2429 O O . VAL B 1 211 ? 44.092 -4.653 11.705 1.00 48.76 370 VAL B O 1
ATOM 2433 N N . VAL B 1 212 ? 44.440 -2.969 13.149 1.00 45.89 371 VAL B N 1
ATOM 2434 C CA . VAL B 1 212 ? 44.144 -1.923 12.175 1.00 44.64 371 VAL B CA 1
ATOM 2435 C C . VAL B 1 212 ? 45.446 -1.334 11.649 1.00 44.02 371 VAL B C 1
ATOM 2436 O O . VAL B 1 212 ? 46.288 -0.875 12.419 1.00 43.52 371 VAL B O 1
ATOM 2440 N N . THR B 1 213 ? 45.605 -1.364 10.332 1.00 43.93 372 THR B N 1
ATOM 2441 C CA . THR B 1 213 ? 46.766 -0.785 9.684 1.00 43.80 372 THR B CA 1
ATOM 2442 C C . THR B 1 213 ? 46.346 0.489 8.976 1.00 43.14 372 THR B C 1
ATOM 2443 O O . THR B 1 213 ? 45.521 0.457 8.057 1.00 43.36 372 THR B O 1
ATOM 2447 N N . LEU B 1 214 ? 46.904 1.607 9.435 1.00 42.11 373 LEU B N 1
ATOM 2448 C CA . LEU B 1 214 ? 46.727 2.885 8.788 1.00 41.80 373 LEU B CA 1
ATOM 2449 C C . LEU B 1 214 ? 47.920 3.137 7.885 1.00 42.85 373 LEU B C 1
ATOM 2450 O O . LEU B 1 214 ? 49.048 3.328 8.365 1.00 42.60 373 LEU B O 1
ATOM 2455 N N . GLN B 1 215 ? 47.675 3.119 6.582 1.00 43.13 374 GLN B N 1
ATOM 2456 C CA . GLN B 1 215 ? 48.674 3.575 5.640 1.00 44.52 374 GLN B CA 1
ATOM 2457 C C . GLN B 1 215 ? 48.620 5.102 5.586 1.00 43.29 374 GLN B C 1
ATOM 2458 O O . GLN B 1 215 ? 47.571 5.674 5.293 1.00 42.88 374 GLN B O 1
ATOM 2464 N N . VAL B 1 216 ? 49.747 5.746 5.892 1.00 42.59 375 VAL B N 1
ATOM 2465 C CA . VAL B 1 216 ? 49.817 7.204 5.948 1.00 41.79 375 VAL B CA 1
ATOM 2466 C C . VAL B 1 216 ? 50.870 7.756 4.986 1.00 42.43 375 VAL B C 1
ATOM 2467 O O . VAL B 1 216 ? 52.055 7.463 5.122 1.00 43.08 375 VAL B O 1
ATOM 2471 N N . ALA B 1 217 ? 50.428 8.546 4.006 1.00 42.45 376 ALA B N 1
ATOM 2472 C CA . ALA B 1 217 ? 51.341 9.330 3.153 1.00 42.65 376 ALA B CA 1
ATOM 2473 C C . ALA B 1 217 ? 51.812 10.552 3.945 1.00 42.07 376 ALA B C 1
ATOM 2474 O O . ALA B 1 217 ? 51.135 11.590 3.980 1.00 41.02 376 ALA B O 1
ATOM 2476 N N . GLU B 1 218 ? 52.959 10.415 4.604 1.00 42.05 377 GLU B N 1
ATOM 2477 C CA . GLU B 1 218 ? 53.385 11.395 5.609 1.00 42.37 377 GLU B CA 1
ATOM 2478 C C . GLU B 1 218 ? 53.939 12.677 5.005 1.00 43.30 377 GLU B C 1
ATOM 2479 O O . GLU B 1 218 ? 53.925 13.735 5.648 1.00 42.60 377 GLU B O 1
ATOM 2485 N N . GLY B 1 219 ? 54.445 12.566 3.781 1.00 44.91 378 GLY B N 1
ATOM 2486 C CA . GLY B 1 219 ? 55.317 13.590 3.221 1.00 46.85 378 GLY B CA 1
ATOM 2487 C C . GLY B 1 219 ? 56.757 13.220 3.532 1.00 48.21 378 GLY B C 1
ATOM 2488 O O . GLY B 1 219 ? 57.071 12.772 4.625 1.00 47.73 378 GLY B O 1
ATOM 2489 N N . VAL B 1 220 ? 57.622 13.405 2.544 1.00 50.41 379 VAL B N 1
ATOM 2490 C CA . VAL B 1 220 ? 59.024 13.011 2.611 1.00 52.24 379 VAL B CA 1
ATOM 2491 C C . VAL B 1 220 ? 59.812 14.283 2.286 1.00 53.63 379 VAL B C 1
ATOM 2492 O O . VAL B 1 220 ? 59.288 15.169 1.623 1.00 53.93 379 VAL B O 1
ATOM 2496 N N . VAL B 1 221 ? 61.034 14.412 2.790 1.00 55.28 380 VAL B N 1
ATOM 2497 C CA . VAL B 1 221 ? 61.865 15.588 2.480 1.00 57.06 380 VAL B CA 1
ATOM 2498 C C . VAL B 1 221 ? 62.926 15.174 1.459 1.00 59.35 380 VAL B C 1
ATOM 2499 O O . VAL B 1 221 ? 63.343 14.016 1.439 1.00 60.57 380 VAL B O 1
ATOM 2503 N N . GLU B 1 222 ? 63.335 16.096 0.589 1.00 61.05 381 GLU B N 1
ATOM 2504 C CA . GLU B 1 222 ? 64.361 15.781 -0.410 1.00 63.44 381 GLU B CA 1
ATOM 2505 C C . GLU B 1 222 ? 65.742 15.826 0.238 1.00 64.65 381 GLU B C 1
ATOM 2506 O O . GLU B 1 222 ? 66.572 14.974 -0.039 1.00 66.73 381 GLU B O 1
#